Protein AF-A0A0F9DGN4-F1 (afdb_monomer_lite)

Organism: NCBI:txid412755

Radius of gyration: 22.31 Å; chains: 1; bounding box: 55×52×68 Å

Foldseek 3Di:
DDPDPPPDPPPPFDWDFDDKDKQKDKAFPVCCVPDPDHPPVVSVVVRVVVVVLVLVLVQLVCLCPFPNNDAFDDAQDADDPVRLVVQLVLLVVVVHDLPQKAKEFAVQNVVRVCPPCVQPDCVVPPDDDDPDPDRPDADRSYYYHYDPSHDADPVNFWGKIKTFHPLQKDKDW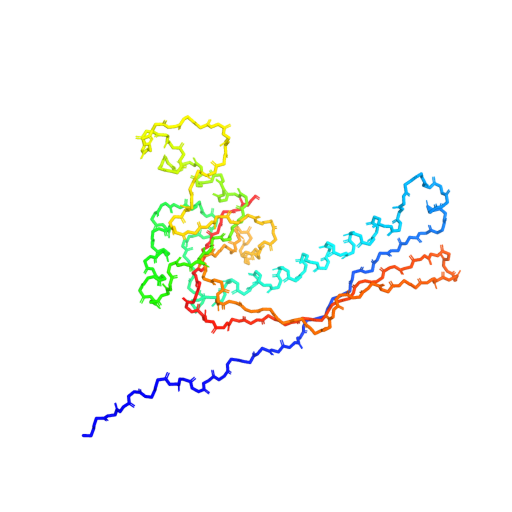DDDWDWDWDDDVVRNMIMIMTMTTMTMDGPHRSRMHIYTHGND

pLDDT: mean 77.05, std 10.93, range [37.5, 89.0]

Structure (mmCIF, N/CA/C/O backbone):
data_AF-A0A0F9DGN4-F1
#
_entry.id   AF-A0A0F9DGN4-F1
#
loop_
_atom_site.group_PDB
_atom_site.id
_atom_site.type_symbol
_atom_site.label_atom_id
_atom_site.label_alt_id
_atom_site.label_comp_id
_atom_site.label_asym_id
_atom_site.label_entity_id
_atom_site.label_seq_id
_atom_site.pdbx_PDB_ins_code
_atom_site.Cartn_x
_atom_site.Cartn_y
_atom_site.Cartn_z
_atom_site.occupancy
_atom_site.B_iso_or_equiv
_atom_site.auth_seq_id
_atom_site.auth_comp_id
_atom_site.auth_asym_id
_atom_site.auth_atom_id
_atom_site.pdbx_PDB_model_num
ATOM 1 N N . GLU A 1 1 ? 27.761 -31.569 -22.059 1.00 37.50 1 GLU A N 1
ATOM 2 C CA . GLU A 1 1 ? 27.020 -31.567 -20.782 1.00 37.50 1 GLU A CA 1
ATOM 3 C C . GLU A 1 1 ? 26.297 -30.233 -20.659 1.00 37.50 1 GLU A C 1
ATOM 5 O O . GLU A 1 1 ? 26.866 -29.251 -20.208 1.00 37.50 1 GLU A O 1
ATOM 10 N N . GLY A 1 2 ? 25.096 -30.152 -21.235 1.00 43.94 2 GLY A N 1
ATOM 11 C CA . GLY A 1 2 ? 24.298 -28.928 -21.223 1.00 43.94 2 GLY A CA 1
ATOM 12 C C . GLY A 1 2 ? 23.509 -28.872 -19.928 1.00 43.94 2 GLY A C 1
ATOM 13 O O . GLY A 1 2 ? 22.539 -29.610 -19.778 1.00 43.94 2 GLY A O 1
ATOM 14 N N . VAL A 1 3 ? 23.955 -28.046 -18.985 1.00 47.12 3 VAL A N 1
ATOM 15 C CA . VAL A 1 3 ? 23.232 -27.778 -17.741 1.00 47.12 3 VAL A CA 1
ATOM 16 C C . VAL A 1 3 ? 21.882 -27.168 -18.116 1.00 47.12 3 VAL A C 1
ATOM 18 O O . VAL A 1 3 ? 21.812 -26.031 -18.579 1.00 47.12 3 VAL A O 1
ATOM 21 N N . GLN A 1 4 ? 20.804 -27.938 -17.959 1.00 51.03 4 GLN A N 1
ATOM 22 C CA . GLN A 1 4 ? 19.458 -27.382 -17.989 1.00 51.03 4 GLN A CA 1
ATOM 23 C C . GLN A 1 4 ? 19.353 -26.391 -16.829 1.00 51.03 4 GLN A C 1
ATOM 25 O O . GLN A 1 4 ? 19.472 -26.771 -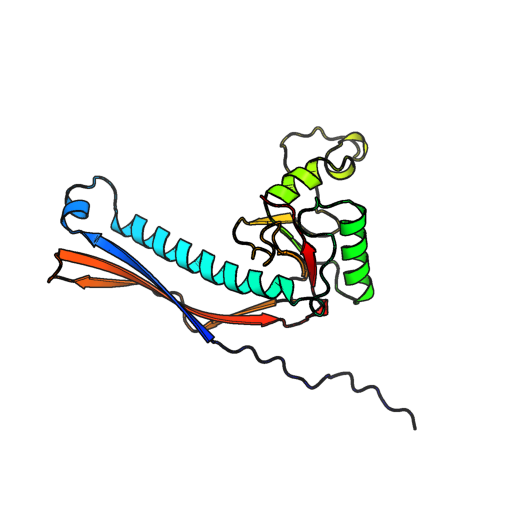15.665 1.00 51.03 4 GLN A O 1
ATOM 30 N N . LYS A 1 5 ? 19.168 -25.109 -17.155 1.00 52.28 5 LYS A N 1
ATOM 31 C CA . LYS A 1 5 ? 18.799 -24.071 -16.192 1.00 52.28 5 LYS A CA 1
ATOM 32 C C . LYS A 1 5 ? 17.465 -24.495 -15.579 1.00 52.28 5 LYS A C 1
ATOM 34 O O . LYS A 1 5 ? 16.433 -24.392 -16.233 1.00 52.28 5 LYS A O 1
ATOM 39 N N . ASN A 1 6 ? 17.508 -25.049 -14.371 1.00 51.06 6 ASN A N 1
ATOM 40 C CA . ASN A 1 6 ? 16.325 -25.438 -13.614 1.00 51.06 6 ASN A CA 1
ATOM 41 C C . ASN A 1 6 ? 15.435 -24.186 -13.436 1.00 51.06 6 ASN A C 1
ATOM 43 O O . ASN A 1 6 ? 15.902 -23.223 -12.827 1.00 51.06 6 ASN A O 1
ATOM 47 N N . PRO A 1 7 ? 14.214 -24.133 -14.003 1.00 55.69 7 PRO A N 1
ATOM 48 C CA . PRO A 1 7 ? 13.403 -22.912 -14.029 1.00 55.69 7 PRO A CA 1
ATOM 49 C C . PRO A 1 7 ? 12.683 -22.626 -12.705 1.00 55.69 7 PRO A C 1
ATOM 51 O O . PRO A 1 7 ? 12.062 -21.578 -12.562 1.00 55.69 7 PRO A O 1
ATOM 54 N N . PHE A 1 8 ? 12.769 -23.528 -11.726 1.00 47.34 8 PHE A N 1
ATOM 55 C CA . PHE A 1 8 ? 12.173 -23.339 -10.410 1.00 47.34 8 PHE A CA 1
ATOM 56 C C . PHE A 1 8 ? 13.261 -22.921 -9.426 1.00 47.34 8 PHE A C 1
ATOM 58 O O . PHE A 1 8 ? 14.016 -23.748 -8.917 1.00 47.34 8 PHE A O 1
ATOM 65 N N . ASN A 1 9 ? 13.363 -21.617 -9.180 1.00 48.78 9 ASN A N 1
ATOM 66 C CA . ASN A 1 9 ? 14.082 -21.114 -8.020 1.00 48.78 9 ASN A CA 1
ATOM 67 C C . ASN A 1 9 ? 13.342 -21.602 -6.758 1.00 48.78 9 ASN A C 1
ATOM 69 O O . ASN A 1 9 ? 12.251 -21.133 -6.455 1.00 48.78 9 ASN A O 1
ATOM 73 N N . THR A 1 10 ? 13.907 -22.582 -6.054 1.00 53.06 10 THR A N 1
ATOM 74 C CA . THR A 1 10 ? 13.318 -23.263 -4.881 1.00 53.06 10 THR A CA 1
ATOM 75 C C . THR A 1 10 ? 13.428 -22.444 -3.582 1.00 53.06 10 THR A C 1
ATOM 77 O O . THR A 1 10 ? 13.364 -22.997 -2.487 1.00 53.06 10 THR A O 1
ATOM 80 N N . ALA A 1 11 ? 13.615 -21.126 -3.652 1.00 58.31 11 ALA A N 1
ATOM 81 C CA . ALA A 1 11 ? 13.506 -20.265 -2.479 1.00 58.31 11 ALA A CA 1
ATOM 82 C C . ALA A 1 11 ? 12.033 -19.871 -2.307 1.00 58.31 11 ALA A C 1
ATOM 84 O O . ALA A 1 11 ? 11.564 -18.908 -2.906 1.00 58.31 11 ALA A O 1
ATOM 85 N N . ALA A 1 12 ? 11.281 -20.658 -1.535 1.00 62.97 12 ALA A N 1
ATOM 86 C CA . ALA A 1 12 ? 9.923 -20.283 -1.165 1.00 62.97 12 ALA A CA 1
ATOM 87 C C . ALA A 1 12 ? 9.971 -18.987 -0.342 1.00 62.97 12 ALA A C 1
ATOM 89 O O . ALA A 1 12 ? 10.579 -18.946 0.730 1.00 62.97 12 ALA A O 1
ATOM 90 N N . ILE A 1 13 ? 9.342 -17.929 -0.849 1.00 69.62 13 ILE A N 1
ATOM 91 C CA . ILE A 1 13 ? 9.170 -16.682 -0.105 1.00 69.62 13 ILE A CA 1
ATOM 92 C C . ILE A 1 13 ? 8.189 -16.971 1.027 1.00 69.62 13 ILE A C 1
ATOM 94 O O . ILE A 1 13 ? 7.080 -17.456 0.798 1.00 69.62 13 ILE A O 1
ATOM 98 N N . THR A 1 14 ? 8.633 -16.741 2.259 1.00 74.88 14 THR A N 1
ATOM 99 C CA . THR A 1 14 ? 7.825 -17.008 3.449 1.00 74.88 14 THR A CA 1
ATOM 100 C C . THR A 1 14 ? 7.080 -15.739 3.829 1.00 74.88 14 THR A C 1
ATOM 102 O O . THR A 1 14 ? 7.701 -14.728 4.131 1.00 74.88 14 THR A O 1
ATOM 105 N N . LEU A 1 15 ? 5.751 -15.809 3.840 1.00 79.81 15 LEU A N 1
ATOM 106 C CA . LEU A 1 15 ? 4.891 -14.770 4.393 1.00 79.81 15 LEU A CA 1
ATOM 107 C C . LEU A 1 15 ? 4.559 -15.149 5.837 1.00 79.81 15 LEU A C 1
ATOM 109 O O . LEU A 1 15 ? 3.806 -16.095 6.080 1.00 79.81 15 LEU A O 1
ATOM 113 N N . THR A 1 16 ? 5.164 -14.449 6.792 1.00 81.88 16 THR A N 1
ATOM 114 C CA . THR A 1 16 ? 4.875 -14.613 8.220 1.00 81.88 16 THR A CA 1
ATOM 115 C C . THR A 1 16 ? 3.843 -13.596 8.671 1.00 81.88 16 THR A C 1
ATOM 117 O O . THR A 1 16 ? 3.839 -12.465 8.201 1.00 81.88 16 THR A O 1
ATOM 120 N N . ILE A 1 17 ? 2.983 -13.998 9.601 1.00 83.94 17 ILE A N 1
ATOM 121 C CA . ILE A 1 17 ? 2.006 -13.114 10.235 1.00 83.94 17 ILE A CA 1
ATOM 122 C C . ILE A 1 17 ? 2.623 -12.657 11.554 1.00 83.94 17 ILE A C 1
ATOM 124 O O . ILE A 1 17 ? 2.794 -13.465 12.468 1.00 83.94 17 ILE A O 1
ATOM 128 N N . ASP A 1 18 ? 3.035 -11.395 11.614 1.00 82.06 18 ASP A N 1
ATOM 129 C CA . ASP A 1 18 ? 3.841 -10.835 12.702 1.00 82.06 18 ASP A CA 1
ATOM 130 C C . ASP A 1 18 ? 3.313 -9.495 13.240 1.00 82.06 18 ASP A C 1
ATOM 132 O O . ASP A 1 18 ? 3.748 -9.060 14.307 1.00 82.06 18 ASP A O 1
ATOM 136 N N . GLN A 1 19 ? 2.345 -8.865 12.564 1.00 81.62 19 GLN A N 1
ATOM 137 C CA . GLN A 1 19 ? 1.770 -7.586 12.973 1.00 81.62 19 GLN A CA 1
ATOM 138 C C . GLN A 1 19 ? 0.440 -7.776 13.702 1.00 81.62 19 GLN A C 1
ATOM 140 O O . GLN A 1 19 ? -0.487 -8.400 13.184 1.00 81.62 19 GLN A O 1
ATOM 145 N N . TYR A 1 20 ? 0.336 -7.178 14.890 1.00 80.62 20 TYR A N 1
ATOM 146 C CA . TYR A 1 20 ? -0.895 -7.049 15.670 1.00 80.62 20 TYR A CA 1
ATOM 147 C C . TYR A 1 20 ? -1.136 -5.576 15.991 1.00 80.62 20 TYR A C 1
ATOM 149 O O . TYR A 1 20 ? -0.241 -4.891 16.494 1.00 80.62 20 TYR A O 1
ATOM 157 N N . PHE A 1 21 ? -2.353 -5.093 15.754 1.00 80.44 21 PHE A N 1
ATOM 158 C CA . PHE A 1 21 ? -2.755 -3.755 16.175 1.00 80.44 21 PHE A CA 1
ATOM 159 C C . PHE A 1 21 ? -4.189 -3.747 16.681 1.00 80.44 21 PHE A C 1
ATOM 161 O O . PHE A 1 21 ? -5.075 -4.403 16.129 1.00 80.44 21 PHE A O 1
ATOM 168 N N . GLU A 1 22 ? -4.401 -2.941 17.715 1.00 76.19 22 GLU A N 1
ATOM 169 C CA . GLU A 1 22 ? -5.703 -2.670 18.298 1.00 76.19 22 GLU A CA 1
ATOM 170 C C . GLU A 1 22 ? -5.978 -1.165 18.274 1.00 76.19 22 GLU A C 1
ATOM 172 O O . GLU A 1 22 ? -5.121 -0.348 18.622 1.00 76.19 22 GLU A O 1
ATOM 177 N N . ALA A 1 23 ? -7.185 -0.795 17.846 1.00 79.44 23 ALA A N 1
ATOM 178 C CA . ALA A 1 23 ? -7.648 0.590 17.798 1.00 79.44 23 ALA A CA 1
ATOM 179 C C . ALA A 1 23 ? -8.842 0.795 18.751 1.00 79.44 23 ALA A C 1
ATOM 181 O O . ALA A 1 23 ? -9.989 0.887 18.292 1.00 79.44 23 ALA A O 1
ATOM 182 N N . PRO A 1 24 ? -8.610 0.851 20.077 1.00 78.19 24 PRO A N 1
ATOM 183 C CA . PRO A 1 24 ? -9.685 1.024 21.040 1.00 78.19 24 PRO A CA 1
ATOM 184 C C . PRO A 1 24 ? -10.222 2.458 21.009 1.00 78.19 24 PRO A C 1
ATOM 186 O O . PRO A 1 24 ? -9.471 3.422 21.159 1.00 78.19 24 PRO A O 1
ATOM 189 N N . VAL A 1 25 ? -11.541 2.603 20.887 1.00 80.81 25 VAL A N 1
ATOM 190 C CA . VAL A 1 25 ? -12.240 3.881 21.077 1.00 80.81 25 VAL A CA 1
ATOM 191 C C . VAL A 1 25 ? -13.213 3.745 22.240 1.00 80.81 25 VAL A C 1
ATOM 193 O O . VAL A 1 25 ? -14.027 2.822 22.306 1.00 80.81 25 VAL A O 1
ATOM 196 N N . THR A 1 26 ? -13.122 4.671 23.190 1.00 82.06 26 THR A N 1
ATOM 197 C CA . THR A 1 26 ? -13.964 4.695 24.387 1.00 82.06 26 THR A CA 1
ATOM 198 C C . THR A 1 26 ? -15.081 5.717 24.236 1.00 82.06 26 THR A C 1
ATOM 200 O O . THR A 1 26 ? -14.837 6.863 23.862 1.00 82.06 26 THR A O 1
ATOM 203 N N . VAL A 1 27 ? -16.306 5.321 24.571 1.00 79.44 27 VAL A N 1
ATOM 204 C CA . VAL A 1 27 ? -17.483 6.191 24.561 1.00 79.44 27 VAL A CA 1
ATOM 205 C C . VAL A 1 27 ? -18.110 6.213 25.950 1.00 79.44 27 VAL A C 1
ATOM 207 O O . VAL A 1 27 ? -18.613 5.198 26.437 1.00 79.44 27 VAL A O 1
ATOM 210 N N . ASP A 1 28 ? -18.145 7.391 26.567 1.00 82.88 28 ASP A N 1
ATOM 211 C CA . ASP A 1 28 ? -18.758 7.573 27.881 1.00 82.88 28 ASP A CA 1
ATOM 212 C C . ASP A 1 28 ? -20.289 7.530 27.816 1.00 82.88 28 ASP A C 1
ATOM 214 O O . ASP A 1 28 ? -20.929 8.036 26.882 1.00 82.88 28 ASP A O 1
ATOM 218 N N . TYR A 1 29 ? -20.919 7.005 28.869 1.00 76.56 29 TYR A N 1
ATOM 219 C CA . TYR A 1 29 ? -22.380 6.953 28.950 1.00 76.56 29 TYR A CA 1
ATOM 220 C C . TYR A 1 29 ? -23.041 8.335 29.005 1.00 76.56 29 TYR A C 1
ATOM 222 O O . TYR A 1 29 ? -24.165 8.479 28.518 1.00 76.56 29 TYR A O 1
ATOM 230 N N . MET A 1 30 ? -22.367 9.352 29.557 1.00 75.12 30 MET A N 1
ATOM 231 C CA . MET A 1 30 ? -22.886 10.727 29.582 1.00 75.12 30 MET A CA 1
ATOM 232 C C . MET A 1 30 ? -22.954 11.317 28.173 1.00 75.12 30 MET A C 1
ATOM 234 O O . MET A 1 30 ? -24.008 11.803 27.763 1.00 75.12 30 MET A O 1
ATOM 238 N N . THR A 1 31 ? -21.872 11.185 27.405 1.00 76.81 31 THR A N 1
ATOM 239 C CA . THR A 1 31 ? -21.782 11.652 26.015 1.00 76.81 31 THR A CA 1
ATOM 240 C C . THR A 1 31 ? -22.798 10.941 25.129 1.00 76.81 31 THR A C 1
ATOM 242 O O . THR A 1 31 ? -23.478 11.583 24.331 1.00 76.81 31 THR A O 1
ATOM 245 N N . ARG A 1 32 ? -23.011 9.634 25.336 1.00 73.88 32 ARG A N 1
ATOM 246 C CA . ARG A 1 32 ? -24.054 8.882 24.624 1.00 73.88 32 ARG A CA 1
ATOM 247 C C . ARG A 1 32 ? -25.470 9.380 24.930 1.00 73.88 32 ARG A C 1
ATOM 249 O O . ARG A 1 32 ? -26.304 9.377 24.035 1.00 73.88 32 ARG A O 1
ATOM 256 N N . ARG A 1 33 ? -25.760 9.798 26.169 1.00 73.75 33 ARG A N 1
ATOM 257 C CA . ARG A 1 33 ? -27.091 10.320 26.541 1.00 73.75 33 ARG A CA 1
ATOM 258 C C . ARG A 1 33 ? -27.330 11.768 26.121 1.00 73.75 33 ARG A C 1
ATOM 260 O O . ARG A 1 33 ? -28.482 12.143 25.938 1.00 73.75 33 ARG A O 1
ATOM 267 N N . GLN A 1 34 ? -26.278 12.574 26.018 1.00 76.94 34 GLN A N 1
ATOM 268 C CA . GLN A 1 34 ? -26.380 13.987 25.639 1.00 76.94 34 GLN A CA 1
ATOM 269 C C . GLN A 1 34 ? -26.292 14.208 24.124 1.00 76.94 34 GLN A C 1
ATOM 271 O O . GLN A 1 34 ? -26.710 15.253 23.632 1.00 76.94 34 GLN A O 1
ATOM 276 N N . SER A 1 35 ? -25.755 13.242 23.378 1.00 73.31 35 SER A N 1
ATOM 277 C CA . SER A 1 35 ? -25.587 13.358 21.935 1.00 73.31 35 SER A CA 1
ATOM 278 C C . SER A 1 35 ? -26.888 13.099 21.176 1.00 73.31 35 SER A C 1
ATOM 280 O O . SER A 1 35 ? -27.576 12.106 21.397 1.00 73.31 35 SER A O 1
ATOM 282 N N . GLN A 1 36 ? -27.183 13.968 20.210 1.00 76.12 36 GLN A N 1
ATOM 283 C CA . GLN A 1 36 ? -28.263 13.775 19.239 1.00 76.12 36 GLN A CA 1
ATOM 284 C C . GLN A 1 36 ? -27.863 12.820 18.096 1.00 76.12 36 GLN A C 1
ATOM 286 O O . GLN A 1 36 ? -28.721 12.315 17.376 1.00 76.12 36 GLN A O 1
ATOM 291 N N . VAL A 1 37 ? -26.560 12.575 17.920 1.00 81.00 37 VAL A N 1
ATOM 292 C CA . VAL A 1 37 ? -25.993 11.665 16.912 1.00 81.00 37 VAL A CA 1
ATOM 293 C C . VAL A 1 37 ? -25.487 10.377 17.556 1.00 81.00 37 VAL A C 1
ATOM 295 O O . VAL A 1 37 ? -25.021 10.392 18.697 1.00 81.00 37 VAL A O 1
ATOM 298 N N . ASP A 1 38 ? -25.519 9.276 16.806 1.00 81.44 38 ASP A N 1
ATOM 299 C CA . ASP A 1 38 ? -24.990 7.994 17.273 1.00 81.44 38 ASP A CA 1
ATOM 300 C C . ASP A 1 38 ? -23.454 8.025 17.353 1.00 81.44 38 ASP A C 1
ATOM 302 O O . ASP A 1 38 ? -22.738 7.903 16.356 1.00 81.44 38 ASP A O 1
ATOM 306 N N . VAL A 1 39 ? -22.948 8.226 18.569 1.00 81.31 39 VAL A N 1
ATOM 307 C CA . VAL A 1 39 ? -21.514 8.251 18.887 1.00 81.31 39 VAL A CA 1
ATOM 308 C C . VAL A 1 39 ? -20.871 6.865 18.833 1.00 81.31 39 VAL A C 1
ATOM 310 O O . VAL A 1 39 ? -19.666 6.771 18.635 1.00 81.31 39 VAL A O 1
ATOM 313 N N . VAL A 1 40 ? -21.656 5.790 18.959 1.00 78.50 40 VAL A N 1
ATOM 314 C CA . VAL A 1 40 ? -21.148 4.411 18.952 1.00 78.50 40 VAL A CA 1
ATOM 315 C C . VAL A 1 40 ? -20.815 3.984 17.524 1.00 78.50 40 VAL A C 1
ATOM 317 O O . VAL A 1 40 ? -19.737 3.449 17.279 1.00 78.50 40 VAL A O 1
ATOM 320 N N . SER A 1 41 ? -21.696 4.278 16.565 1.00 81.06 41 SER A N 1
ATOM 321 C CA . SER A 1 41 ? -21.430 4.008 15.145 1.00 81.06 41 SER A CA 1
ATOM 322 C C . SER A 1 41 ? -20.279 4.861 14.594 1.00 81.06 41 SER A C 1
ATOM 324 O O . SER A 1 41 ? -19.448 4.366 13.834 1.00 81.06 41 SER A O 1
ATOM 326 N N . LYS A 1 42 ? -20.167 6.129 15.014 1.00 81.75 42 LYS A N 1
ATOM 327 C CA . LYS A 1 42 ? -19.039 6.988 14.615 1.00 81.75 42 LYS A CA 1
ATOM 328 C C . LYS A 1 42 ? -17.703 6.488 15.163 1.00 81.75 42 LYS A C 1
ATOM 330 O O . LYS A 1 42 ? -16.745 6.420 14.402 1.00 81.75 42 LYS A O 1
ATOM 335 N N . ALA A 1 43 ? -17.672 6.080 16.431 1.00 79.62 43 ALA A N 1
ATOM 336 C CA . ALA A 1 43 ? -16.493 5.478 17.045 1.00 79.62 43 ALA A CA 1
ATOM 337 C C . ALA A 1 43 ? -16.052 4.193 16.320 1.00 79.62 43 ALA A C 1
ATOM 339 O O . ALA A 1 43 ? -14.865 4.000 16.097 1.00 79.62 43 ALA A O 1
ATOM 340 N N . GLN A 1 44 ? -16.994 3.354 15.870 1.00 81.12 44 GLN A N 1
ATOM 341 C CA . GLN A 1 44 ? -16.677 2.148 15.086 1.00 81.12 44 GLN A CA 1
ATOM 342 C C . GLN A 1 44 ? -16.013 2.465 13.751 1.00 81.12 44 GLN A C 1
ATOM 344 O O . GLN A 1 44 ? -15.018 1.840 13.392 1.00 81.12 44 GLN A O 1
ATOM 349 N N . ASN A 1 45 ? -16.545 3.447 13.023 1.00 84.38 45 ASN A N 1
ATOM 350 C CA . ASN A 1 45 ? -15.969 3.856 11.745 1.00 84.38 45 ASN A CA 1
ATOM 351 C C . ASN A 1 45 ? -14.566 4.453 11.924 1.00 84.38 45 ASN A C 1
ATOM 353 O O . ASN A 1 45 ? -13.694 4.232 11.087 1.00 84.38 45 ASN A O 1
ATOM 357 N N . GLU A 1 46 ? -14.336 5.183 13.016 1.00 83.56 46 GLU A N 1
ATOM 358 C CA . GLU A 1 46 ? -13.024 5.743 13.344 1.00 83.56 46 GLU A CA 1
ATOM 359 C C . GLU A 1 46 ? -12.007 4.652 13.711 1.00 83.56 46 GLU A C 1
ATOM 361 O O . GLU A 1 46 ? -10.906 4.648 13.158 1.00 83.56 46 GLU A O 1
ATOM 366 N N . SER A 1 47 ? -12.390 3.678 14.547 1.00 78.50 47 SER A N 1
ATOM 367 C CA . SER A 1 47 ? -11.558 2.506 14.857 1.00 78.50 47 SER A CA 1
ATOM 368 C C . SER A 1 47 ? -11.191 1.715 13.598 1.00 78.50 47 SER A C 1
ATOM 370 O O . SER A 1 47 ? -10.021 1.398 13.380 1.00 78.50 47 SER A O 1
ATOM 372 N N . ALA A 1 48 ? -12.167 1.448 12.725 1.00 80.56 48 ALA A N 1
ATOM 373 C CA . ALA A 1 48 ? -11.944 0.719 11.478 1.00 80.56 48 ALA A CA 1
ATOM 374 C C . ALA A 1 48 ? -11.030 1.486 10.504 1.00 80.56 48 ALA A C 1
ATOM 376 O O . ALA A 1 48 ? -10.166 0.888 9.854 1.00 80.56 48 ALA A O 1
ATOM 377 N N . TYR A 1 49 ? -11.179 2.812 10.421 1.00 85.62 49 TYR A N 1
ATOM 378 C CA . TYR A 1 49 ? -10.311 3.656 9.600 1.00 85.62 49 TYR A CA 1
ATOM 379 C C . TYR A 1 49 ? -8.873 3.681 10.130 1.00 85.62 49 TYR A C 1
ATOM 381 O O . TYR A 1 49 ? -7.928 3.538 9.352 1.00 85.62 49 TYR A O 1
ATOM 389 N N . ALA A 1 50 ? -8.694 3.816 11.447 1.00 83.31 50 ALA A N 1
ATOM 390 C CA . ALA A 1 50 ? -7.377 3.802 12.076 1.00 83.31 50 ALA A CA 1
ATOM 391 C C . ALA A 1 50 ? -6.637 2.481 11.820 1.00 83.31 50 ALA A C 1
ATOM 393 O O . ALA A 1 50 ? -5.453 2.498 11.481 1.00 83.31 50 ALA A O 1
ATOM 394 N N . LEU A 1 51 ? -7.343 1.352 11.912 1.00 84.50 51 LEU A N 1
ATOM 395 C CA . LEU A 1 51 ? -6.783 0.037 11.617 1.00 84.50 51 LEU A CA 1
ATOM 396 C C . LEU A 1 51 ? -6.419 -0.121 10.135 1.00 84.50 51 LEU A C 1
ATOM 398 O O . LEU A 1 51 ? -5.302 -0.521 9.818 1.00 84.50 51 LEU A O 1
ATOM 402 N N . SER A 1 52 ? -7.316 0.273 9.228 1.00 84.69 52 SER A N 1
ATOM 403 C CA . SER A 1 52 ? -7.059 0.217 7.780 1.00 84.69 52 SER A CA 1
ATOM 404 C C . SER A 1 52 ? -5.835 1.050 7.388 1.00 84.69 52 SER A C 1
ATOM 406 O O . SER A 1 52 ? -4.997 0.600 6.610 1.00 84.69 52 SER A O 1
ATOM 408 N N . LYS A 1 53 ? -5.680 2.238 7.988 1.00 88.12 53 LYS A N 1
ATOM 409 C CA . LYS A 1 53 ? -4.505 3.092 7.784 1.00 88.12 53 LYS A CA 1
ATOM 410 C C . LYS A 1 53 ? -3.213 2.425 8.266 1.00 88.12 53 LYS A C 1
ATOM 412 O O . LYS A 1 53 ? -2.163 2.608 7.656 1.00 88.12 53 LYS A O 1
ATOM 417 N N . LYS A 1 54 ? -3.256 1.666 9.362 1.00 85.94 54 LYS A N 1
ATOM 418 C CA . LYS A 1 54 ? -2.074 0.948 9.857 1.00 85.94 54 LYS A CA 1
ATOM 419 C C . LYS A 1 54 ? -1.670 -0.205 8.949 1.00 85.94 54 LYS A C 1
ATOM 421 O O . LYS A 1 54 ? -0.485 -0.315 8.656 1.00 85.94 54 LYS A O 1
ATOM 426 N N . ILE A 1 55 ? -2.629 -0.978 8.446 1.00 85.25 55 ILE A N 1
ATOM 427 C CA . ILE A 1 55 ? -2.363 -2.044 7.467 1.00 85.25 55 ILE A CA 1
ATOM 428 C C . ILE A 1 55 ? -1.719 -1.455 6.201 1.00 85.25 55 ILE A C 1
ATOM 430 O O . ILE A 1 55 ? -0.681 -1.933 5.752 1.00 85.25 55 ILE A O 1
ATOM 434 N N . ASP A 1 56 ? -2.278 -0.364 5.677 1.00 87.31 56 ASP A N 1
ATOM 435 C CA . ASP A 1 56 ? -1.728 0.338 4.512 1.00 87.31 56 ASP A CA 1
ATOM 436 C C . ASP A 1 56 ? -0.302 0.865 4.767 1.00 87.31 56 ASP A C 1
ATOM 438 O O . ASP A 1 56 ? 0.587 0.663 3.948 1.00 87.31 56 ASP A O 1
ATOM 442 N N . SER A 1 57 ? -0.040 1.438 5.949 1.00 87.56 57 SER A N 1
ATOM 443 C CA . SER A 1 57 ? 1.298 1.932 6.318 1.00 87.56 57 SER A CA 1
ATOM 444 C C . SER A 1 57 ? 2.340 0.815 6.330 1.00 87.56 57 SER A C 1
ATOM 446 O O . SER A 1 57 ? 3.439 1.019 5.830 1.00 87.56 57 SER A O 1
ATOM 448 N N . THR A 1 58 ? 2.000 -0.367 6.858 1.00 85.12 58 THR A N 1
ATOM 449 C CA . THR A 1 58 ? 2.940 -1.501 6.871 1.00 85.12 58 THR A CA 1
ATOM 450 C C . THR A 1 58 ? 3.260 -2.020 5.472 1.00 85.12 58 THR A C 1
ATOM 452 O O . THR A 1 58 ? 4.359 -2.511 5.244 1.00 85.12 58 THR A O 1
ATOM 455 N N . LEU A 1 59 ? 2.328 -1.894 4.519 1.00 85.06 59 LEU A N 1
ATOM 456 C CA . LEU A 1 59 ? 2.603 -2.215 3.120 1.00 85.06 59 LEU A CA 1
ATOM 457 C C . LEU A 1 59 ? 3.491 -1.145 2.472 1.00 85.06 59 LEU A C 1
ATOM 459 O O . LEU A 1 59 ? 4.425 -1.492 1.756 1.00 85.06 59 LEU A O 1
ATOM 463 N N . CYS A 1 60 ? 3.235 0.137 2.744 1.00 85.56 60 CYS A N 1
ATOM 464 C CA . CYS A 1 60 ? 4.052 1.243 2.237 1.00 85.56 60 CYS A CA 1
ATOM 465 C C . CYS A 1 60 ? 5.507 1.188 2.729 1.00 85.56 60 CYS A C 1
ATOM 467 O O . CYS A 1 60 ? 6.407 1.595 1.995 1.00 85.56 60 CYS A O 1
ATOM 469 N N . ASP A 1 61 ? 5.759 0.650 3.927 1.00 86.75 61 ASP A N 1
ATOM 470 C CA . ASP A 1 61 ? 7.119 0.491 4.462 1.00 86.75 61 ASP A CA 1
ATOM 471 C C . ASP A 1 61 ? 7.989 -0.417 3.571 1.00 86.75 61 ASP A C 1
ATOM 473 O O . ASP A 1 61 ? 9.187 -0.158 3.405 1.00 86.75 61 ASP A O 1
ATOM 477 N N . LEU A 1 62 ? 7.377 -1.415 2.917 1.00 83.75 62 LEU A N 1
ATOM 478 C CA . LEU A 1 62 ? 8.054 -2.312 1.972 1.00 83.75 62 LEU A CA 1
ATOM 479 C C . LEU A 1 62 ? 8.461 -1.615 0.668 1.00 83.75 62 LEU A C 1
ATOM 481 O O . LEU A 1 62 ? 9.315 -2.110 -0.055 1.00 83.75 62 LEU A O 1
ATOM 485 N N . PHE A 1 63 ? 7.902 -0.448 0.336 1.00 84.62 63 PHE A N 1
ATOM 486 C CA . PHE A 1 63 ? 8.257 0.213 -0.922 1.00 84.62 63 PHE A CA 1
ATOM 487 C C . PHE A 1 63 ? 9.747 0.536 -0.991 1.00 84.62 63 PHE A C 1
ATOM 489 O O . PHE A 1 63 ? 10.348 0.405 -2.048 1.00 84.62 63 PHE A O 1
ATOM 496 N N . SER A 1 64 ? 10.361 0.909 0.132 1.00 82.62 64 SER A N 1
ATOM 497 C CA . SER A 1 64 ? 11.782 1.266 0.177 1.00 82.62 64 SER A CA 1
ATOM 498 C C . SER A 1 64 ? 12.738 0.101 -0.105 1.00 82.62 64 SER A C 1
ATOM 500 O O . SER A 1 64 ? 13.871 0.350 -0.516 1.00 82.62 64 SER A O 1
ATOM 502 N N . SER A 1 65 ? 12.303 -1.143 0.115 1.00 84.38 65 SER A N 1
ATOM 503 C CA . SER A 1 65 ? 13.115 -2.348 -0.073 1.00 84.38 65 SER A CA 1
ATOM 504 C C . SER A 1 65 ? 12.989 -2.965 -1.461 1.00 84.38 65 SER A C 1
ATOM 506 O O . SER A 1 65 ? 13.917 -3.663 -1.870 1.00 84.38 65 SER A O 1
ATOM 508 N N . LEU A 1 66 ? 11.931 -2.634 -2.207 1.00 80.62 66 LEU A N 1
ATOM 509 C CA . LEU A 1 66 ? 11.734 -3.095 -3.580 1.00 80.62 66 LEU A CA 1
ATOM 510 C C . LEU A 1 66 ? 12.922 -2.757 -4.492 1.00 80.62 66 LEU A C 1
ATOM 512 O O . LEU A 1 66 ? 13.600 -1.735 -4.332 1.00 80.62 66 LEU A O 1
ATOM 516 N N . ASN A 1 67 ? 13.139 -3.618 -5.484 1.00 82.56 67 ASN A N 1
ATOM 517 C CA . ASN A 1 67 ? 14.244 -3.558 -6.433 1.00 82.56 67 ASN A CA 1
ATOM 518 C C . ASN A 1 67 ? 15.622 -3.491 -5.744 1.00 82.56 67 ASN A C 1
ATOM 520 O O . ASN A 1 67 ? 16.488 -2.672 -6.079 1.00 82.56 67 ASN A O 1
ATOM 524 N N . GLY A 1 68 ? 15.809 -4.313 -4.709 1.00 78.38 68 GLY A N 1
ATOM 525 C CA . GLY A 1 68 ? 17.043 -4.361 -3.927 1.00 78.38 68 GLY A CA 1
ATOM 526 C C . GLY A 1 68 ? 17.382 -3.033 -3.244 1.00 78.38 68 GLY A C 1
ATOM 527 O O . GLY A 1 68 ? 18.562 -2.693 -3.128 1.00 78.38 68 GLY A O 1
ATOM 528 N N . ALA A 1 69 ? 16.362 -2.272 -2.834 1.00 80.38 69 ALA A N 1
ATOM 529 C CA . ALA A 1 69 ? 16.458 -0.920 -2.280 1.00 80.38 69 ALA A CA 1
ATOM 530 C C . ALA A 1 69 ? 17.092 0.127 -3.220 1.00 80.38 69 ALA A C 1
ATOM 532 O O . ALA A 1 69 ? 17.623 1.151 -2.774 1.00 80.38 69 ALA A O 1
ATOM 533 N N . THR A 1 70 ? 17.038 -0.104 -4.536 1.00 83.12 70 THR A N 1
ATOM 534 C CA . THR A 1 70 ? 17.493 0.869 -5.535 1.00 83.12 70 THR A CA 1
ATOM 535 C C . THR A 1 70 ? 16.376 1.862 -5.831 1.00 83.12 70 THR A C 1
ATOM 537 O O . THR A 1 70 ? 15.495 1.619 -6.654 1.00 83.12 70 THR A O 1
ATOM 540 N N . ILE A 1 71 ? 16.417 3.007 -5.151 1.00 84.50 71 ILE A N 1
ATOM 541 C CA . ILE A 1 71 ? 15.390 4.045 -5.271 1.00 84.50 71 ILE A CA 1
ATOM 542 C C . ILE A 1 71 ? 15.774 5.056 -6.355 1.00 84.50 71 ILE A C 1
ATOM 544 O O . ILE A 1 71 ? 16.899 5.561 -6.400 1.00 84.50 71 ILE A O 1
ATOM 548 N N . ARG A 1 72 ? 14.825 5.375 -7.237 1.00 85.06 72 ARG A N 1
ATOM 549 C CA . ARG A 1 72 ? 15.008 6.340 -8.328 1.00 85.06 72 ARG A CA 1
ATOM 550 C C . ARG A 1 72 ? 14.691 7.765 -7.876 1.00 85.06 72 ARG A C 1
ATOM 552 O O . ARG A 1 72 ? 13.841 8.012 -7.023 1.00 85.06 72 ARG A O 1
ATOM 559 N N . GLY A 1 73 ? 15.342 8.724 -8.526 1.00 82.12 73 GLY A N 1
ATOM 560 C CA . GLY A 1 73 ? 15.195 10.144 -8.219 1.00 82.12 73 GLY A CA 1
ATOM 561 C C . GLY A 1 73 ? 16.114 10.607 -7.092 1.00 82.12 73 GLY A C 1
ATOM 562 O O . GLY A 1 73 ? 16.981 9.879 -6.620 1.00 82.12 73 GLY A O 1
ATOM 563 N N . VAL A 1 74 ? 15.944 11.864 -6.699 1.00 82.81 74 VAL A N 1
ATOM 564 C CA . VAL A 1 74 ? 16.669 12.475 -5.584 1.00 82.81 74 VAL A CA 1
ATOM 565 C C . VAL A 1 74 ? 15.642 12.827 -4.525 1.00 82.81 74 VAL A C 1
ATOM 567 O O . VAL A 1 74 ? 14.597 13.394 -4.848 1.00 82.81 74 VAL A O 1
ATOM 570 N N . ASP A 1 75 ? 15.941 12.499 -3.274 1.00 77.31 75 ASP A N 1
ATOM 571 C CA . ASP A 1 75 ? 15.080 12.831 -2.145 1.00 77.31 75 ASP A CA 1
ATOM 572 C C . ASP A 1 75 ? 14.733 14.331 -2.114 1.00 77.31 75 ASP A C 1
ATOM 574 O O . ASP A 1 75 ? 15.583 15.195 -2.351 1.00 77.31 75 ASP A O 1
ATOM 578 N N . GLY A 1 76 ? 13.454 14.642 -1.900 1.00 77.56 76 GLY A N 1
ATOM 579 C CA . GLY A 1 76 ? 12.939 16.010 -1.911 1.00 77.56 76 GLY A CA 1
ATOM 580 C C . GLY A 1 76 ? 12.730 16.637 -3.292 1.00 77.56 76 GLY A C 1
ATOM 581 O O . GLY A 1 76 ? 12.303 17.791 -3.371 1.00 77.56 76 GLY A O 1
ATOM 582 N N . SER A 1 77 ? 13.009 15.920 -4.384 1.00 83.12 77 SER A N 1
ATOM 583 C CA . SER A 1 77 ? 12.864 16.450 -5.744 1.00 83.12 77 SER A CA 1
ATOM 584 C C . SER A 1 77 ? 11.523 16.091 -6.384 1.00 83.12 77 SER A C 1
ATOM 586 O O . SER A 1 77 ? 10.925 15.054 -6.110 1.00 83.12 77 SER A O 1
ATOM 588 N N . ALA A 1 78 ? 11.052 16.967 -7.275 1.00 82.69 78 ALA A N 1
ATOM 589 C CA . ALA A 1 78 ? 9.845 16.732 -8.059 1.00 82.69 78 ALA A CA 1
ATOM 590 C C . ALA A 1 78 ? 10.025 15.556 -9.030 1.00 82.69 78 ALA A C 1
ATOM 592 O O . ALA A 1 78 ? 11.110 15.348 -9.584 1.00 82.69 78 ALA A O 1
ATOM 593 N N . TRP A 1 79 ? 8.937 14.837 -9.304 1.00 83.38 79 TRP A N 1
ATOM 594 C CA . TRP A 1 79 ? 8.926 13.821 -10.352 1.00 83.38 79 TRP A CA 1
ATOM 595 C C . TRP A 1 79 ? 9.084 14.484 -11.714 1.00 83.38 79 TRP A C 1
ATOM 597 O O . TRP A 1 79 ? 8.232 15.248 -12.167 1.00 83.38 79 TRP A O 1
ATOM 607 N N . THR A 1 80 ? 10.212 14.198 -12.354 1.00 83.75 80 THR A N 1
ATOM 608 C CA . THR A 1 80 ? 10.484 14.640 -13.717 1.00 83.75 80 THR A CA 1
ATOM 609 C C . THR A 1 80 ? 10.136 13.537 -14.695 1.00 83.75 80 THR A C 1
ATOM 611 O O . THR A 1 80 ? 10.092 12.355 -14.358 1.00 83.75 80 THR A O 1
ATOM 614 N N . ASP A 1 81 ? 9.930 13.935 -15.940 1.00 82.38 81 ASP A N 1
ATOM 615 C CA . ASP A 1 81 ? 9.594 13.004 -17.000 1.00 82.38 81 ASP A CA 1
ATOM 616 C C . ASP A 1 81 ? 10.639 11.896 -17.212 1.00 82.38 81 ASP A C 1
ATOM 618 O O . ASP A 1 81 ? 10.291 10.731 -17.378 1.00 82.38 81 ASP A O 1
ATOM 622 N N . ASN A 1 82 ? 11.923 12.246 -17.119 1.00 85.38 82 ASN A N 1
ATOM 623 C CA . ASN A 1 82 ? 13.015 11.283 -17.253 1.00 85.38 82 ASN A CA 1
ATOM 624 C C . ASN A 1 82 ? 12.967 10.201 -16.166 1.00 85.38 82 ASN A C 1
ATOM 626 O O . ASN A 1 82 ? 13.303 9.056 -16.438 1.00 85.38 82 ASN A O 1
ATOM 630 N N . ILE A 1 83 ? 12.546 10.551 -14.944 1.00 86.19 83 ILE A N 1
ATOM 631 C CA . ILE A 1 83 ? 12.428 9.583 -13.842 1.00 86.19 83 ILE A CA 1
ATOM 632 C C . ILE A 1 83 ? 11.288 8.602 -14.129 1.00 86.19 83 ILE A C 1
ATOM 634 O O . ILE A 1 83 ? 11.455 7.404 -13.926 1.00 86.19 83 ILE A O 1
ATOM 638 N N . LEU A 1 84 ? 10.156 9.099 -14.638 1.00 84.12 84 LEU A N 1
ATOM 639 C CA . LEU A 1 84 ? 9.003 8.265 -14.981 1.00 84.12 84 LEU A CA 1
ATOM 640 C C . LEU A 1 84 ? 9.317 7.278 -16.109 1.00 84.12 84 LEU A C 1
ATOM 642 O O . LEU A 1 84 ? 9.011 6.098 -15.983 1.00 84.12 84 LEU A O 1
ATOM 646 N N . ILE A 1 85 ? 9.949 7.751 -17.186 1.00 85.81 85 ILE A N 1
ATOM 647 C CA . ILE A 1 85 ? 10.342 6.900 -18.318 1.00 85.81 85 ILE A CA 1
ATOM 648 C C . ILE A 1 85 ? 11.324 5.833 -17.849 1.00 85.81 85 ILE A C 1
ATOM 650 O O . ILE A 1 85 ? 11.141 4.655 -18.129 1.00 85.81 85 ILE A O 1
ATOM 654 N N . ALA A 1 86 ? 12.324 6.231 -17.072 1.00 86.31 86 ALA A N 1
ATOM 655 C CA . ALA A 1 86 ? 13.364 5.306 -16.679 1.00 86.31 86 ALA A CA 1
ATOM 656 C C . ALA A 1 86 ? 12.889 4.271 -15.639 1.00 86.31 86 ALA A C 1
ATOM 658 O O . ALA A 1 86 ? 13.503 3.214 -15.524 1.00 86.31 86 ALA A O 1
ATOM 659 N N . ALA A 1 87 ? 11.810 4.545 -14.895 1.00 84.38 87 ALA A N 1
ATOM 660 C CA . ALA A 1 87 ? 11.137 3.542 -14.067 1.00 84.38 87 ALA A CA 1
ATOM 661 C C . ALA A 1 87 ? 10.357 2.523 -14.917 1.00 84.38 87 ALA A C 1
ATOM 663 O O . ALA A 1 87 ? 10.338 1.343 -14.587 1.00 84.38 87 ALA A O 1
ATOM 664 N N . VAL A 1 88 ? 9.741 2.956 -16.021 1.00 86.31 88 VAL A N 1
ATOM 665 C CA . VAL A 1 88 ? 9.062 2.054 -16.968 1.00 86.31 88 VAL A CA 1
ATOM 666 C C . VAL A 1 88 ? 10.074 1.147 -17.660 1.00 86.31 88 VAL A C 1
ATOM 668 O O . VAL A 1 88 ? 9.888 -0.064 -17.656 1.00 86.31 88 VAL A O 1
ATOM 671 N N . GLU A 1 89 ? 11.173 1.721 -18.157 1.00 86.94 89 GLU A N 1
ATOM 672 C CA . GLU A 1 89 ? 12.275 0.969 -18.771 1.00 86.94 89 GLU A CA 1
ATOM 673 C C . GLU A 1 89 ? 12.802 -0.124 -17.833 1.00 86.94 89 GLU A C 1
ATOM 675 O O . GLU A 1 89 ? 13.015 -1.249 -18.262 1.00 86.94 89 GLU A O 1
ATOM 680 N N . GLU A 1 90 ? 12.941 0.171 -16.541 1.00 87.25 90 GLU A N 1
ATOM 681 C CA . GLU A 1 90 ? 13.437 -0.785 -15.546 1.00 87.25 90 GLU A CA 1
ATOM 682 C C . GLU A 1 90 ? 12.475 -1.963 -15.302 1.00 87.25 90 GLU A C 1
ATOM 684 O O . GLU A 1 90 ? 12.910 -3.108 -15.186 1.00 87.25 90 GLU A O 1
ATOM 689 N N . LEU A 1 91 ? 11.160 -1.718 -15.282 1.00 84.00 91 LEU A N 1
ATOM 690 C CA . LEU A 1 91 ? 10.160 -2.791 -15.192 1.00 84.00 91 LEU A CA 1
ATOM 691 C C . LEU A 1 91 ? 10.056 -3.606 -16.489 1.00 84.00 91 LEU A C 1
ATOM 693 O O . LEU A 1 91 ? 9.798 -4.811 -16.435 1.00 84.00 91 LEU A O 1
ATOM 697 N N . ASP A 1 92 ? 10.265 -2.972 -17.640 1.00 85.69 92 ASP A N 1
ATOM 698 C CA . ASP A 1 92 ? 10.262 -3.648 -18.938 1.00 85.69 92 ASP A CA 1
ATOM 699 C C . ASP A 1 92 ? 11.525 -4.506 -19.124 1.00 85.69 92 ASP A C 1
ATOM 701 O O . ASP A 1 92 ? 11.423 -5.648 -19.567 1.00 85.69 92 ASP A O 1
ATOM 705 N N . GLU A 1 93 ? 12.700 -4.021 -18.703 1.00 87.31 93 GLU A N 1
ATOM 706 C CA . GLU A 1 93 ? 13.947 -4.803 -18.662 1.00 87.31 93 GLU A CA 1
ATOM 707 C C . GLU A 1 93 ? 13.851 -6.013 -17.717 1.00 87.31 93 GLU A C 1
ATOM 709 O O . GLU A 1 93 ? 14.522 -7.026 -17.927 1.00 87.31 93 GLU A O 1
ATOM 714 N N . ALA A 1 94 ? 12.992 -5.935 -16.698 1.00 83.69 94 ALA A N 1
ATOM 715 C CA . ALA A 1 94 ? 12.713 -7.018 -15.759 1.00 83.69 94 ALA A CA 1
ATOM 716 C C . ALA A 1 94 ? 11.646 -8.027 -16.242 1.00 83.69 94 ALA A C 1
ATOM 718 O O . ALA A 1 94 ? 11.224 -8.895 -15.460 1.00 83.69 94 ALA A O 1
ATOM 719 N N . ASP A 1 95 ? 11.198 -7.921 -17.500 1.00 84.25 95 ASP A N 1
ATOM 720 C CA . ASP A 1 95 ? 10.153 -8.750 -18.115 1.00 84.25 95 ASP A CA 1
ATOM 721 C C . ASP A 1 95 ? 8.851 -8.776 -17.278 1.00 84.25 95 ASP A C 1
ATOM 723 O O . ASP A 1 95 ? 8.243 -9.829 -17.033 1.00 84.25 95 ASP A O 1
ATOM 727 N N . ILE A 1 96 ? 8.435 -7.622 -16.750 1.00 84.31 96 ILE A N 1
ATOM 728 C CA . ILE A 1 96 ? 7.196 -7.487 -15.972 1.00 84.31 96 ILE A CA 1
ATOM 729 C C . ILE A 1 96 ? 6.039 -7.191 -16.933 1.00 84.31 96 ILE A C 1
ATOM 731 O O . ILE A 1 96 ? 6.190 -6.344 -17.805 1.00 84.31 96 ILE A O 1
ATOM 735 N N . PRO A 1 97 ? 4.858 -7.818 -16.805 1.00 85.38 97 PRO A N 1
ATOM 736 C CA . PRO A 1 97 ? 3.707 -7.454 -17.630 1.00 85.38 97 PRO A CA 1
ATOM 737 C C . PRO A 1 97 ? 3.307 -5.982 -17.453 1.00 85.38 97 PRO A C 1
ATOM 739 O O . PRO A 1 97 ? 3.345 -5.453 -16.342 1.00 85.38 97 PRO A O 1
ATOM 742 N N . GLU A 1 98 ? 2.917 -5.318 -18.543 1.00 80.00 98 GLU A N 1
ATOM 743 C CA . GLU A 1 98 ? 2.405 -3.936 -18.513 1.00 80.00 98 GLU A CA 1
ATOM 744 C C . GLU A 1 98 ? 0.999 -3.835 -17.906 1.00 80.00 98 GLU A C 1
ATOM 746 O O . GLU A 1 98 ? 0.632 -2.815 -17.325 1.00 80.00 98 GLU A O 1
ATOM 751 N N . GLU A 1 99 ? 0.201 -4.897 -18.026 1.00 83.44 99 GLU A N 1
ATOM 752 C CA . GLU A 1 99 ? -1.136 -4.954 -17.442 1.00 83.44 99 GLU A CA 1
ATOM 753 C C . GLU A 1 99 ? -1.056 -4.894 -15.909 1.00 83.44 99 GLU A C 1
ATOM 755 O O . GLU A 1 99 ? -0.142 -5.445 -15.312 1.00 83.44 99 GLU A O 1
ATOM 760 N N . ASN A 1 100 ? -2.026 -4.254 -15.250 1.00 84.62 100 ASN A N 1
ATOM 761 C CA . ASN A 1 100 ? -2.130 -4.209 -13.783 1.00 84.62 100 ASN A CA 1
ATOM 762 C C . ASN A 1 100 ? -0.938 -3.570 -13.047 1.00 84.62 100 ASN A C 1
ATOM 764 O O . ASN A 1 100 ? -0.774 -3.781 -11.839 1.00 84.62 100 ASN A O 1
ATOM 768 N N . ARG A 1 101 ? -0.146 -2.742 -13.735 1.00 86.69 101 ARG A N 1
ATOM 769 C CA . ARG A 1 101 ? 0.796 -1.828 -13.084 1.00 86.69 101 ARG A CA 1
ATOM 770 C C . ARG A 1 101 ? 0.055 -0.637 -12.486 1.00 86.69 101 ARG A C 1
ATOM 772 O O . ARG A 1 101 ? -0.905 -0.141 -13.068 1.00 86.69 101 ARG A O 1
ATOM 779 N N . CYS A 1 102 ? 0.503 -0.150 -11.337 1.00 87.19 102 CYS A N 1
ATOM 780 C CA . CYS A 1 102 ? -0.039 1.041 -10.696 1.00 87.19 102 CYS A CA 1
ATOM 781 C C . CYS A 1 102 ? 1.071 1.934 -10.151 1.00 87.19 102 CYS A C 1
ATOM 783 O O . CYS A 1 102 ? 2.098 1.456 -9.667 1.00 87.19 102 CYS A O 1
ATOM 785 N N . TRP A 1 103 ? 0.818 3.238 -10.188 1.00 86.50 103 TRP A N 1
ATOM 786 C CA . TRP A 1 103 ? 1.627 4.227 -9.489 1.00 86.50 103 TRP A CA 1
ATOM 787 C C . TRP A 1 103 ? 0.975 4.527 -8.147 1.00 86.50 103 TRP A C 1
ATOM 789 O O . TRP A 1 103 ? -0.223 4.804 -8.096 1.00 86.50 103 TRP A O 1
ATOM 799 N N . VAL A 1 104 ? 1.756 4.527 -7.073 1.00 88.25 104 VAL A N 1
ATOM 800 C CA . VAL A 1 104 ? 1.319 4.978 -5.750 1.00 88.25 104 VAL A CA 1
ATOM 801 C C . VAL A 1 104 ? 2.248 6.097 -5.311 1.00 88.25 104 VAL A C 1
ATOM 803 O O . VAL A 1 104 ? 3.468 5.935 -5.292 1.00 88.25 104 VAL A O 1
ATOM 806 N N . SER A 1 105 ? 1.682 7.264 -5.014 1.00 86.81 105 SER A N 1
ATOM 807 C CA . SER A 1 105 ? 2.465 8.445 -4.653 1.00 86.81 105 SER A CA 1
ATOM 808 C C . SER A 1 105 ? 1.693 9.400 -3.740 1.00 86.81 105 SER A C 1
ATOM 810 O O . SER A 1 105 ? 0.518 9.182 -3.437 1.00 86.81 105 SER A O 1
ATOM 812 N N . ASP A 1 106 ? 2.346 10.459 -3.276 1.00 85.56 106 ASP A N 1
ATOM 813 C CA . ASP A 1 106 ? 1.742 11.462 -2.407 1.00 85.56 106 ASP A CA 1
ATOM 814 C C . ASP A 1 106 ? 1.117 12.631 -3.206 1.00 85.56 106 ASP A C 1
ATOM 816 O O . ASP A 1 106 ? 1.329 12.787 -4.417 1.00 85.56 106 ASP A O 1
ATOM 820 N N . PRO A 1 107 ? 0.306 13.492 -2.560 1.00 82.69 107 PRO A N 1
ATOM 821 C CA . PRO A 1 107 ? -0.333 14.621 -3.233 1.00 82.69 107 PRO A CA 1
ATOM 822 C C . PRO A 1 107 ? 0.643 15.635 -3.850 1.00 82.69 107 PRO A C 1
ATOM 824 O O . PRO A 1 107 ? 0.256 16.349 -4.779 1.00 82.69 107 PRO A O 1
ATOM 827 N N . SER A 1 108 ? 1.889 15.723 -3.371 1.00 82.62 108 SER A N 1
ATOM 828 C CA . SER A 1 108 ? 2.890 16.653 -3.904 1.00 82.62 108 SER A CA 1
ATOM 829 C C . SER A 1 108 ? 3.290 16.277 -5.333 1.00 82.62 108 SER A C 1
ATOM 831 O O . SER A 1 108 ? 3.364 17.146 -6.209 1.00 82.62 108 SER A O 1
ATOM 833 N N . VAL A 1 109 ? 3.406 14.975 -5.594 1.00 82.38 109 VAL A N 1
ATOM 834 C CA . VAL A 1 109 ? 3.706 14.408 -6.908 1.00 82.38 109 VAL A CA 1
ATOM 835 C C . VAL A 1 109 ? 2.561 14.635 -7.882 1.00 82.38 109 VAL A C 1
ATOM 837 O O . VAL A 1 109 ? 2.803 14.953 -9.045 1.00 82.38 109 VAL A O 1
ATOM 840 N N . LYS A 1 110 ? 1.306 14.597 -7.415 1.00 79.94 110 LYS A N 1
ATOM 841 C CA . LYS A 1 110 ? 0.151 14.983 -8.244 1.00 79.94 110 LYS A CA 1
ATOM 842 C C . LYS A 1 110 ? 0.334 16.380 -8.839 1.00 79.94 110 LYS A C 1
ATOM 844 O O . LYS A 1 110 ? 0.089 16.585 -10.027 1.00 79.94 110 LYS A O 1
ATOM 849 N N . ALA A 1 111 ? 0.761 17.337 -8.016 1.00 79.94 111 ALA A N 1
ATOM 850 C CA . ALA A 1 111 ? 0.977 18.711 -8.453 1.00 79.94 111 ALA A CA 1
ATOM 851 C C . ALA A 1 111 ? 2.169 18.834 -9.413 1.00 79.94 111 ALA A C 1
ATOM 853 O O . ALA A 1 111 ? 2.145 19.680 -10.305 1.00 79.94 111 ALA A O 1
ATOM 854 N N . ASP A 1 112 ? 3.194 17.998 -9.259 1.00 82.81 112 ASP A N 1
ATOM 855 C CA . ASP A 1 112 ? 4.370 18.011 -10.128 1.00 82.81 112 ASP A CA 1
ATOM 856 C C . ASP A 1 112 ? 4.083 17.374 -11.493 1.00 82.81 112 ASP A C 1
ATOM 858 O O . ASP A 1 112 ? 4.424 17.958 -12.519 1.00 82.81 112 ASP A O 1
ATOM 862 N N . ILE A 1 113 ? 3.324 16.277 -11.536 1.00 79.06 113 ILE A N 1
ATOM 863 C CA . ILE A 1 113 ? 2.852 15.662 -12.786 1.00 79.06 113 ILE A CA 1
ATOM 864 C C . ILE A 1 113 ? 1.931 16.620 -13.555 1.00 79.06 113 ILE A C 1
ATOM 866 O O . ILE A 1 113 ? 2.018 16.705 -14.778 1.00 79.06 113 ILE A O 1
ATOM 870 N N . MET A 1 114 ? 1.093 17.403 -12.863 1.00 77.25 114 MET A N 1
ATOM 871 C CA . MET A 1 114 ? 0.263 18.428 -13.514 1.00 77.25 114 MET A CA 1
ATOM 872 C C . MET A 1 114 ? 1.080 19.529 -14.212 1.00 77.25 114 MET A C 1
ATOM 874 O O . MET A 1 114 ? 0.574 20.178 -15.128 1.00 77.25 114 MET A O 1
ATOM 878 N N . LYS A 1 115 ? 2.340 19.751 -13.821 1.00 76.69 115 LYS A N 1
ATOM 879 C CA . LYS A 1 115 ? 3.230 20.714 -14.493 1.00 76.69 115 LYS A CA 1
ATOM 880 C C . LYS A 1 115 ? 3.864 20.145 -15.761 1.00 76.69 115 LYS A C 1
ATOM 882 O O . LYS A 1 115 ? 4.420 20.906 -16.547 1.00 76.69 115 LYS A O 1
ATOM 887 N N . ILE A 1 116 ? 3.810 18.831 -15.967 1.00 75.25 116 ILE A N 1
ATOM 888 C CA . ILE A 1 116 ? 4.354 18.205 -17.167 1.00 75.25 116 ILE A CA 1
ATOM 889 C C . ILE A 1 116 ? 3.326 18.364 -18.294 1.00 75.25 116 ILE A C 1
ATOM 891 O O . ILE A 1 116 ? 2.273 17.725 -18.310 1.00 75.25 116 ILE A O 1
ATOM 895 N N . ASP A 1 117 ? 3.670 19.202 -19.270 1.00 65.19 117 ASP A N 1
ATOM 896 C CA . ASP A 1 117 ? 2.771 19.659 -20.338 1.00 65.19 117 ASP A CA 1
ATOM 897 C C . ASP A 1 117 ? 2.075 18.536 -21.128 1.00 65.19 117 ASP A C 1
ATOM 899 O O . ASP A 1 117 ? 0.958 18.720 -21.607 1.00 65.19 117 ASP A O 1
ATOM 903 N N . LYS A 1 118 ? 2.693 17.360 -21.267 1.00 70.62 118 LYS A N 1
ATOM 904 C CA . LYS A 1 118 ? 2.114 16.240 -22.028 1.00 70.62 118 LYS A CA 1
ATOM 905 C C . LYS A 1 118 ? 0.980 15.500 -21.321 1.00 70.62 118 LYS A C 1
ATOM 907 O O . LYS A 1 118 ? 0.209 14.817 -21.986 1.00 70.62 118 LYS A O 1
ATOM 912 N N . PHE A 1 119 ? 0.868 15.632 -20.000 1.00 64.94 119 PHE A N 1
ATOM 913 C CA . PHE A 1 119 ? -0.209 15.005 -19.228 1.00 64.94 119 PHE A CA 1
ATOM 914 C C . PHE A 1 119 ? -1.389 15.951 -18.986 1.00 64.94 119 PHE A C 1
ATOM 916 O O . PHE A 1 119 ? -2.439 15.507 -18.522 1.00 64.94 119 PHE A O 1
ATOM 923 N N . THR A 1 120 ? -1.242 17.240 -19.313 1.00 63.84 120 THR A N 1
ATOM 924 C CA . THR A 1 120 ? -2.252 18.272 -19.036 1.00 63.84 120 THR A CA 1
ATOM 925 C C . THR A 1 120 ? -2.720 19.058 -20.255 1.00 63.84 120 THR A C 1
ATOM 927 O O . THR A 1 120 ? -3.831 19.589 -20.229 1.00 63.84 120 THR A O 1
ATOM 930 N N . ARG A 1 121 ? -1.942 19.130 -21.345 1.00 59.06 121 ARG A N 1
ATOM 931 C CA . ARG A 1 121 ? -2.363 19.853 -22.554 1.00 59.06 121 ARG A CA 1
ATOM 932 C C . ARG A 1 121 ? -3.245 19.010 -23.465 1.00 59.06 121 ARG A C 1
ATOM 934 O O . ARG A 1 121 ? -2.920 17.879 -23.814 1.00 59.06 121 ARG A O 1
ATOM 941 N N . ASN A 1 122 ? -4.326 19.639 -23.920 1.00 54.19 122 ASN A N 1
ATOM 942 C CA . ASN A 1 122 ? -5.270 19.064 -24.872 1.00 54.19 122 ASN A CA 1
ATOM 943 C C . ASN A 1 122 ? -4.700 18.954 -26.298 1.00 54.19 122 ASN A C 1
ATOM 945 O O . ASN A 1 122 ? -5.060 18.034 -27.010 1.00 54.19 122 ASN A O 1
ATOM 949 N N . ASP A 1 123 ? -3.770 19.824 -26.713 1.00 58.88 123 ASP A N 1
ATOM 950 C CA . ASP A 1 123 ? -3.259 19.859 -28.102 1.00 58.88 123 ASP A CA 1
ATOM 951 C C . ASP A 1 123 ? -2.506 18.588 -28.542 1.00 58.88 123 ASP A C 1
ATOM 953 O O . ASP A 1 123 ? -2.317 18.359 -29.735 1.00 58.88 123 ASP A O 1
ATOM 957 N N . TYR A 1 124 ? -2.113 17.729 -27.596 1.00 54.66 124 TYR A N 1
ATOM 958 C CA . TYR A 1 124 ? -1.528 16.412 -27.874 1.00 54.66 124 TYR A CA 1
ATOM 959 C C . TYR A 1 124 ? -2.575 15.295 -28.034 1.00 54.66 124 TYR A C 1
ATOM 961 O O . TYR A 1 124 ? -2.226 14.164 -28.373 1.00 54.66 124 TYR A O 1
ATOM 969 N N . PHE A 1 125 ? -3.859 15.598 -27.828 1.00 56.06 125 PHE A N 1
ATOM 970 C CA . PHE A 1 125 ? -4.976 14.667 -27.932 1.00 56.06 125 PHE A CA 1
ATOM 971 C C . PHE A 1 125 ? -6.041 15.256 -28.855 1.00 56.06 125 PHE A C 1
ATOM 973 O O . PHE A 1 125 ? -6.648 16.281 -28.562 1.00 56.06 125 PHE A O 1
ATOM 980 N N . ALA A 1 126 ? -6.304 14.605 -29.984 1.00 60.34 126 ALA A N 1
ATOM 981 C CA . ALA A 1 126 ? -7.318 15.079 -30.916 1.00 60.34 126 ALA A CA 1
ATOM 982 C C . ALA A 1 126 ? -8.711 15.157 -30.245 1.00 60.34 126 ALA A C 1
ATOM 984 O O . ALA A 1 126 ? -9.385 14.144 -30.074 1.00 60.34 126 ALA A O 1
ATOM 985 N N . GLY A 1 127 ? -9.149 16.375 -29.906 1.00 59.12 127 GLY A N 1
ATOM 986 C CA . GLY A 1 127 ? -10.539 16.799 -30.083 1.00 59.12 127 GLY A CA 1
ATOM 987 C C . GLY A 1 127 ? -11.501 16.796 -28.894 1.00 59.12 127 GLY A C 1
ATOM 988 O O . GLY A 1 127 ? -12.695 16.855 -29.162 1.00 59.12 127 GLY A O 1
ATOM 989 N N . ASP A 1 128 ? -11.072 16.782 -27.626 1.00 53.88 128 ASP A N 1
ATOM 990 C CA . ASP A 1 128 ? -12.043 16.871 -26.514 1.00 53.88 128 ASP A CA 1
ATOM 991 C C . ASP A 1 128 ? -11.591 17.831 -25.411 1.00 53.88 128 ASP A C 1
ATOM 993 O O . ASP A 1 128 ? -10.487 17.709 -24.888 1.00 53.88 128 ASP A O 1
ATOM 997 N N . ALA A 1 129 ? -12.420 18.823 -25.084 1.00 49.53 129 ALA A N 1
ATOM 998 C CA . ALA A 1 129 ? -12.096 19.853 -24.099 1.00 49.53 129 ALA A CA 1
ATOM 999 C C . ALA A 1 129 ? -11.961 19.262 -22.682 1.00 49.53 129 ALA A C 1
ATOM 1001 O O . ALA A 1 129 ? -12.666 18.332 -22.304 1.00 49.53 129 ALA A O 1
ATOM 1002 N N . VAL A 1 130 ? -11.058 19.818 -21.871 1.00 52.19 130 VAL A N 1
ATOM 1003 C CA . VAL A 1 130 ? -10.817 19.390 -20.483 1.00 52.19 130 VAL A CA 1
ATOM 1004 C C . VAL A 1 130 ? -12.028 19.762 -19.611 1.00 52.19 130 VAL A C 1
ATOM 1006 O O . VAL A 1 130 ? -12.153 20.911 -19.196 1.00 52.19 130 VAL A O 1
ATOM 1009 N N . VAL A 1 131 ? -12.938 18.817 -19.338 1.00 55.88 131 VAL A N 1
ATOM 1010 C CA . VAL A 1 131 ? -14.170 19.088 -18.553 1.00 55.88 131 VAL A CA 1
ATOM 1011 C C . VAL A 1 131 ? -13.970 18.904 -17.041 1.00 55.88 131 VAL A C 1
ATOM 1013 O O . VAL A 1 131 ? -14.747 19.406 -16.232 1.00 55.88 131 VAL A O 1
ATOM 1016 N N . THR A 1 132 ? -12.924 18.212 -16.595 1.00 50.78 132 THR A N 1
ATOM 1017 C CA . THR A 1 132 ? -12.661 18.007 -15.162 1.00 50.78 132 THR A CA 1
ATOM 1018 C C . THR A 1 132 ? -11.157 17.883 -14.979 1.00 50.78 132 THR A C 1
ATOM 1020 O O . THR A 1 132 ? -10.527 17.164 -15.743 1.00 50.78 132 THR A O 1
ATOM 1023 N N . GLY A 1 133 ? -10.562 18.595 -14.016 1.00 50.28 133 GLY A N 1
ATOM 1024 C CA . GLY A 1 133 ? -9.108 18.648 -13.761 1.00 50.28 133 GLY A CA 1
ATOM 1025 C C . GLY A 1 133 ? -8.481 17.338 -13.252 1.00 50.28 133 GLY A C 1
ATOM 1026 O O . GLY A 1 133 ? -7.626 17.356 -12.368 1.00 50.28 133 GLY A O 1
ATOM 1027 N N . MET A 1 134 ? -8.953 16.201 -13.756 1.00 55.53 134 MET A N 1
ATOM 1028 C CA . MET A 1 134 ? -8.437 14.858 -13.536 1.00 55.53 134 MET A CA 1
ATOM 1029 C C . MET A 1 134 ? -7.455 14.501 -14.656 1.00 55.53 134 MET A C 1
ATOM 1031 O O . MET A 1 134 ? -7.583 14.986 -15.781 1.00 55.53 134 MET A O 1
ATOM 1035 N N . PHE A 1 135 ? -6.487 13.632 -14.361 1.00 57.38 135 PHE A N 1
ATOM 1036 C CA . PHE A 1 135 ? -5.651 13.042 -15.405 1.00 57.38 135 PHE A CA 1
ATOM 1037 C C . PHE A 1 135 ? -6.546 12.236 -16.353 1.00 57.38 135 PHE A C 1
ATOM 1039 O O . PHE A 1 135 ? -7.294 11.366 -15.913 1.00 57.38 135 PHE A O 1
ATOM 1046 N N . ARG A 1 136 ? -6.517 12.568 -17.649 1.00 53.47 136 ARG A N 1
ATOM 1047 C CA . ARG A 1 136 ? -7.428 11.993 -18.654 1.00 53.47 136 ARG A CA 1
ATOM 1048 C C . ARG A 1 136 ? -7.084 10.544 -19.021 1.00 53.47 136 ARG A C 1
ATOM 1050 O O . ARG A 1 136 ? -7.951 9.825 -19.507 1.00 53.47 136 ARG A O 1
ATOM 1057 N N . LYS A 1 137 ? -5.832 10.125 -18.825 1.00 61.81 137 LYS A N 1
ATOM 1058 C CA . LYS A 1 137 ? -5.334 8.789 -19.166 1.00 61.81 137 LYS A CA 1
ATOM 1059 C C . LYS A 1 137 ? -4.311 8.328 -18.132 1.00 61.81 137 LYS A C 1
ATOM 1061 O O . LYS A 1 137 ? -3.684 9.160 -17.474 1.00 61.81 137 LYS A O 1
ATOM 1066 N N . ASP A 1 138 ? -4.159 7.013 -18.039 1.00 73.06 138 ASP A N 1
ATOM 1067 C CA . ASP A 1 138 ? -3.098 6.352 -17.291 1.00 73.06 138 ASP A CA 1
ATOM 1068 C C . ASP A 1 138 ? -1.729 6.936 -17.642 1.00 73.06 138 ASP A C 1
ATOM 1070 O O . ASP A 1 138 ? -1.411 7.210 -18.807 1.00 73.06 138 ASP A O 1
ATOM 1074 N N . ILE A 1 139 ? -0.921 7.138 -16.609 1.00 74.81 139 ILE A N 1
ATOM 1075 C CA . ILE A 1 139 ? 0.437 7.645 -16.739 1.00 74.81 139 ILE A CA 1
ATOM 1076 C C . ILE A 1 139 ? 1.291 6.433 -17.077 1.00 74.81 139 ILE A C 1
ATOM 1078 O O . ILE A 1 139 ? 1.345 5.493 -16.294 1.00 74.81 139 ILE A O 1
ATOM 1082 N N . TYR A 1 140 ? 1.896 6.423 -18.265 1.00 79.44 140 TYR A N 1
ATOM 1083 C CA . TYR A 1 140 ? 2.790 5.349 -18.710 1.00 79.44 140 TYR A CA 1
ATOM 1084 C C . TYR A 1 140 ? 2.307 3.926 -18.353 1.00 79.44 140 TYR A C 1
ATOM 1086 O O . TYR A 1 140 ? 2.998 3.166 -17.685 1.00 79.44 140 TYR A O 1
ATOM 1094 N N . GLY A 1 141 ? 1.078 3.582 -18.748 1.00 72.50 141 GLY A N 1
ATOM 1095 C CA . GLY A 1 141 ? 0.557 2.215 -18.616 1.00 72.50 141 GLY A CA 1
ATOM 1096 C C . GLY A 1 141 ? -0.062 1.845 -17.262 1.00 72.50 141 GLY A C 1
ATOM 1097 O O . GLY A 1 141 ? -0.494 0.709 -17.119 1.00 72.50 141 GLY A O 1
ATOM 1098 N N . GLY A 1 142 ? -0.164 2.764 -16.290 1.00 81.19 142 GLY A N 1
ATOM 1099 C CA . GLY A 1 142 ? -0.856 2.490 -15.021 1.00 81.19 142 GLY A CA 1
ATOM 1100 C C . GLY A 1 142 ? -1.615 3.688 -14.426 1.00 81.19 142 GLY A C 1
ATOM 1101 O O . GLY A 1 142 ? -1.240 4.843 -14.663 1.00 81.19 142 GLY A O 1
ATOM 1102 N N . PRO A 1 143 ? -2.674 3.453 -13.626 1.00 84.69 143 PRO A N 1
ATOM 1103 C CA . PRO A 1 143 ? -3.365 4.512 -12.901 1.00 84.69 143 PRO A CA 1
ATOM 1104 C C . PRO A 1 143 ? -2.497 5.074 -11.766 1.00 84.69 143 PRO A C 1
ATOM 1106 O O . PRO A 1 143 ? -1.735 4.343 -11.130 1.00 84.69 143 PRO A O 1
ATOM 1109 N N . LEU A 1 144 ? -2.649 6.376 -11.487 1.00 83.38 144 LEU A N 1
ATOM 1110 C CA . LEU A 1 144 ? -2.007 7.060 -10.359 1.00 83.38 144 LEU A CA 1
ATOM 1111 C C . LEU A 1 144 ? -2.925 7.090 -9.136 1.00 83.38 144 LEU A C 1
ATOM 1113 O O . LEU A 1 144 ? -3.929 7.807 -9.110 1.00 83.38 144 LEU A O 1
ATOM 1117 N N . LEU A 1 145 ? -2.538 6.342 -8.109 1.00 85.81 145 LEU A N 1
ATOM 1118 C CA . LEU A 1 145 ? -3.156 6.312 -6.793 1.00 85.81 145 LEU A CA 1
ATOM 1119 C C . LEU A 1 145 ? -2.420 7.272 -5.863 1.00 85.81 145 LEU A C 1
ATOM 1121 O O . LEU A 1 145 ? -1.191 7.343 -5.856 1.00 85.81 145 LEU A O 1
ATOM 1125 N N . ILE A 1 146 ? -3.188 8.029 -5.083 1.00 84.56 146 ILE A N 1
ATOM 1126 C CA . ILE A 1 146 ? -2.648 9.065 -4.206 1.00 84.56 146 ILE A CA 1
ATOM 1127 C C . ILE A 1 146 ? -3.002 8.730 -2.769 1.00 84.56 146 ILE A C 1
ATOM 1129 O O . ILE A 1 146 ? -4.178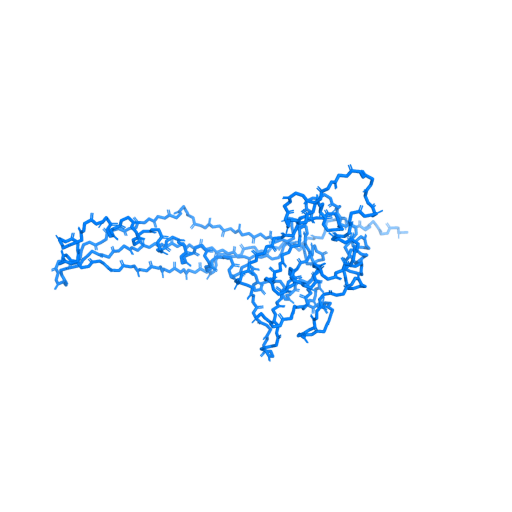 8.559 -2.450 1.00 84.56 146 ILE A O 1
ATOM 1133 N N . THR A 1 147 ? -1.996 8.696 -1.903 1.00 83.62 147 THR A N 1
ATOM 1134 C CA . THR A 1 147 ? -2.161 8.475 -0.466 1.00 83.62 147 THR A CA 1
ATOM 1135 C C . THR A 1 147 ? -1.274 9.430 0.327 1.00 83.62 147 THR A C 1
ATOM 1137 O O . THR A 1 147 ? -0.218 9.850 -0.132 1.00 83.62 147 THR A O 1
ATOM 1140 N N . ASN A 1 148 ? -1.719 9.822 1.519 1.00 84.94 148 ASN A N 1
ATOM 1141 C CA . ASN A 1 148 ? -0.928 10.622 2.464 1.00 84.94 148 ASN A CA 1
ATOM 1142 C C . ASN A 1 148 ? -0.254 9.756 3.541 1.00 84.94 148 ASN A C 1
ATOM 1144 O O . ASN A 1 148 ? 0.236 10.280 4.537 1.00 84.94 148 ASN A O 1
ATOM 1148 N N . ASN A 1 149 ? -0.307 8.438 3.371 1.00 81.88 149 ASN A N 1
ATOM 1149 C CA . ASN A 1 149 ? 0.147 7.446 4.333 1.00 81.88 149 ASN A CA 1
ATOM 1150 C C . ASN A 1 149 ? 1.429 6.735 3.874 1.00 81.88 149 ASN A C 1
ATOM 1152 O O . ASN A 1 149 ? 1.724 5.638 4.334 1.00 81.88 149 ASN A O 1
ATOM 1156 N N . LEU A 1 150 ? 2.159 7.341 2.934 1.00 81.44 150 LEU A N 1
ATOM 1157 C CA . LEU A 1 150 ? 3.445 6.818 2.492 1.00 81.44 150 LEU A CA 1
ATOM 1158 C C . LEU A 1 150 ? 4.491 6.954 3.593 1.00 81.44 150 LEU A C 1
ATOM 1160 O O . LEU A 1 150 ? 4.480 7.900 4.385 1.00 81.44 150 LEU A O 1
ATOM 1164 N N . THR A 1 151 ? 5.426 6.015 3.593 1.00 81.38 151 THR A N 1
ATOM 1165 C CA . THR A 1 151 ? 6.559 6.006 4.507 1.00 81.38 151 THR A CA 1
ATOM 1166 C C . THR A 1 151 ? 7.492 7.161 4.170 1.00 81.38 151 THR A C 1
ATOM 1168 O O . THR A 1 151 ? 7.978 7.286 3.042 1.00 81.38 151 THR A O 1
ATOM 1171 N N . ALA A 1 152 ? 7.727 8.026 5.154 1.00 80.38 152 ALA A N 1
ATOM 1172 C CA . ALA A 1 152 ? 8.671 9.124 5.022 1.00 80.38 152 ALA A CA 1
ATOM 1173 C C . ALA A 1 152 ? 10.104 8.581 4.954 1.00 80.38 152 ALA A C 1
ATOM 1175 O O . ALA A 1 152 ? 10.475 7.659 5.683 1.00 80.38 152 ALA A O 1
ATOM 1176 N N . VAL A 1 153 ? 10.929 9.186 4.106 1.00 78.50 153 VAL A N 1
ATOM 1177 C CA . VAL A 1 153 ? 12.364 8.894 4.059 1.00 78.50 153 VAL A CA 1
ATOM 1178 C C . VAL A 1 153 ? 12.995 9.363 5.374 1.00 78.50 153 VAL A C 1
ATOM 1180 O O . VAL A 1 153 ? 12.629 10.412 5.903 1.00 78.50 153 VAL A O 1
ATOM 1183 N N . SER A 1 154 ? 13.973 8.625 5.904 1.00 72.75 154 SER A N 1
ATOM 1184 C CA . SER A 1 154 ? 14.625 8.925 7.193 1.00 72.75 154 SER A CA 1
ATOM 1185 C C . SER A 1 154 ? 15.276 10.317 7.272 1.00 72.75 154 SER A C 1
ATOM 1187 O O . SER A 1 154 ? 15.493 10.843 8.360 1.00 72.75 154 SER A O 1
ATOM 1189 N N . SER A 1 155 ? 15.591 10.918 6.125 1.00 69.12 155 SER A N 1
ATOM 1190 C CA . SER A 1 155 ? 16.084 12.293 5.955 1.00 69.12 155 SER A CA 1
ATOM 1191 C C . SER A 1 155 ? 15.010 13.370 6.169 1.00 69.12 155 SER A C 1
ATOM 1193 O O . SER A 1 155 ? 15.348 14.546 6.290 1.00 69.12 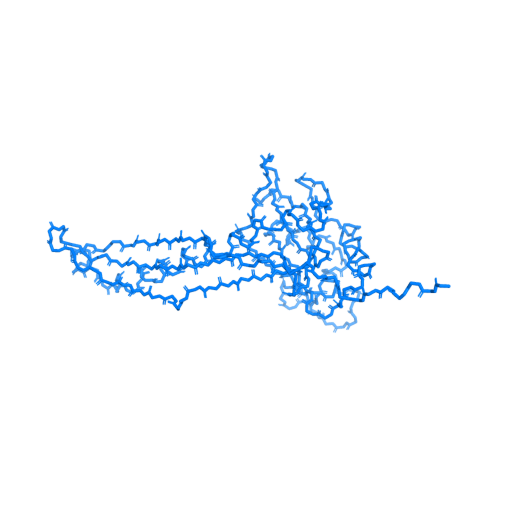155 SER A O 1
ATOM 1195 N N . GLY A 1 156 ? 13.726 12.998 6.189 1.00 68.31 156 GLY A N 1
ATOM 1196 C CA . GLY A 1 156 ? 12.592 13.892 6.429 1.00 68.31 156 GLY A CA 1
ATOM 1197 C C . GLY A 1 156 ? 12.266 14.857 5.286 1.00 68.31 156 GLY A C 1
ATOM 1198 O O . GLY A 1 156 ? 11.534 15.816 5.513 1.00 68.31 156 GLY A O 1
ATOM 1199 N N . THR A 1 157 ? 12.808 14.642 4.082 1.00 74.44 157 THR A N 1
ATOM 1200 C CA . THR A 1 157 ? 12.645 15.569 2.940 1.00 74.44 157 THR A CA 1
ATOM 1201 C C . THR A 1 157 ? 11.662 15.051 1.878 1.00 74.44 157 THR A C 1
ATOM 1203 O O . THR A 1 157 ? 11.233 15.814 1.017 1.00 74.44 157 THR A O 1
ATOM 1206 N N . GLY A 1 158 ? 11.232 13.792 1.962 1.00 75.62 158 GLY A N 1
ATOM 1207 C CA . GLY A 1 158 ? 10.344 13.157 0.989 1.00 75.62 158 GLY A CA 1
ATOM 1208 C C . GLY A 1 158 ? 9.683 11.893 1.532 1.00 75.62 158 GLY A C 1
ATOM 1209 O O . GLY A 1 158 ? 9.864 11.534 2.699 1.00 75.62 158 GLY A O 1
ATOM 1210 N N . SER A 1 159 ? 8.907 11.214 0.689 1.00 82.88 159 SER A N 1
ATOM 1211 C CA . SER A 1 159 ? 8.342 9.884 0.963 1.00 82.88 159 SER A CA 1
ATOM 1212 C C . SER A 1 159 ? 8.736 8.885 -0.128 1.00 82.88 159 SER A C 1
ATOM 1214 O O . SER A 1 159 ? 9.232 9.273 -1.189 1.00 82.88 159 SER A O 1
ATOM 1216 N N . TYR A 1 160 ? 8.526 7.594 0.129 1.00 82.56 160 TYR A N 1
ATOM 1217 C CA . TYR A 1 160 ? 8.695 6.546 -0.879 1.00 82.56 160 TYR A CA 1
ATOM 1218 C C . TYR A 1 160 ? 7.404 6.370 -1.679 1.00 82.56 160 TYR A C 1
ATOM 1220 O O . TYR A 1 160 ? 6.414 5.857 -1.163 1.00 82.56 160 TYR A O 1
ATOM 1228 N N . GLY A 1 161 ? 7.410 6.803 -2.938 1.00 84.62 161 GL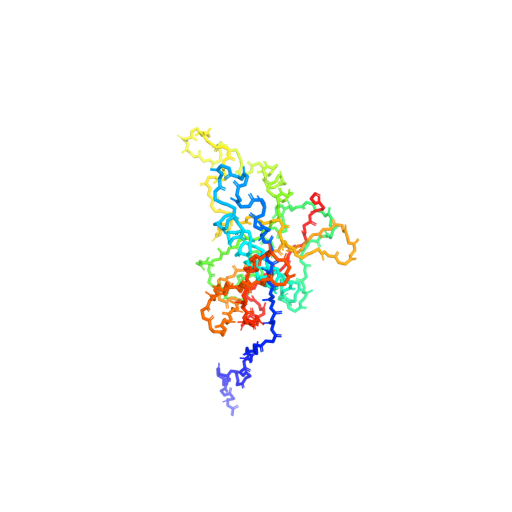Y A N 1
ATOM 1229 C CA . GLY A 1 161 ? 6.421 6.384 -3.928 1.00 84.62 161 GLY A CA 1
ATOM 1230 C C . GLY A 1 161 ? 6.888 5.119 -4.643 1.00 84.62 161 GLY A C 1
ATOM 1231 O O . GLY A 1 161 ? 8.061 4.753 -4.570 1.00 84.62 161 GLY A O 1
ATOM 1232 N N . VAL A 1 162 ? 5.989 4.456 -5.362 1.00 87.31 162 VAL A N 1
ATOM 1233 C CA . VAL A 1 162 ? 6.324 3.232 -6.098 1.00 87.31 162 VAL A CA 1
ATOM 1234 C C . VAL A 1 162 ? 5.574 3.153 -7.422 1.00 87.31 162 VAL A C 1
ATOM 1236 O O . VAL A 1 162 ? 4.422 3.581 -7.536 1.00 87.31 162 VAL A O 1
ATOM 1239 N N . TYR A 1 163 ? 6.232 2.575 -8.421 1.00 88.56 163 TYR A N 1
ATOM 1240 C CA . TYR A 1 163 ? 5.588 2.019 -9.603 1.00 88.56 163 TYR A CA 1
ATOM 1241 C C . TYR A 1 163 ? 5.701 0.504 -9.543 1.00 88.56 163 TYR A C 1
ATOM 1243 O O . TYR A 1 163 ? 6.809 -0.018 -9.542 1.00 88.56 163 TYR A O 1
ATOM 1251 N N . MET A 1 164 ? 4.584 -0.210 -9.433 1.00 88.56 164 MET A N 1
ATOM 1252 C CA . MET A 1 164 ? 4.612 -1.655 -9.195 1.00 88.56 164 MET A CA 1
ATOM 1253 C C . MET A 1 164 ? 3.528 -2.396 -9.957 1.00 88.56 164 MET A C 1
ATOM 1255 O O . MET A 1 164 ? 2.455 -1.857 -10.227 1.00 88.56 164 MET A O 1
ATOM 1259 N N . HIS A 1 165 ? 3.793 -3.665 -10.250 1.00 89.00 165 HIS A N 1
ATOM 1260 C CA . HIS A 1 165 ? 2.761 -4.616 -10.636 1.00 89.00 165 HIS A CA 1
ATOM 1261 C C . HIS A 1 165 ? 2.001 -5.101 -9.392 1.00 89.00 165 HIS A C 1
ATOM 1263 O O . HIS A 1 165 ? 2.590 -5.262 -8.321 1.00 89.00 165 HIS A O 1
ATOM 1269 N N . ARG A 1 166 ? 0.700 -5.389 -9.530 1.00 84.38 166 ARG A N 1
ATOM 1270 C CA . ARG A 1 166 ? -0.151 -5.892 -8.430 1.00 84.38 166 ARG A CA 1
ATOM 1271 C C . ARG A 1 166 ? 0.428 -7.118 -7.710 1.00 84.38 166 ARG A C 1
ATOM 1273 O O . ARG A 1 166 ? 0.206 -7.275 -6.518 1.00 84.38 166 ARG A O 1
ATOM 1280 N N . ASP A 1 167 ? 1.183 -7.945 -8.424 1.00 85.06 167 ASP A N 1
ATOM 1281 C CA . ASP A 1 167 ? 1.763 -9.184 -7.887 1.00 85.06 167 ASP A CA 1
ATOM 1282 C C . ASP A 1 167 ? 3.085 -8.982 -7.120 1.00 85.06 167 ASP A C 1
ATOM 1284 O O . ASP A 1 167 ? 3.666 -9.956 -6.646 1.00 85.06 167 ASP A O 1
ATOM 1288 N N . ALA A 1 168 ? 3.608 -7.753 -7.013 1.00 83.00 168 ALA A N 1
ATOM 1289 C CA . ALA A 1 168 ? 4.899 -7.517 -6.360 1.00 83.00 168 ALA A CA 1
ATOM 1290 C C . ALA A 1 168 ? 4.837 -7.685 -4.833 1.00 83.00 168 ALA A C 1
ATOM 1292 O O . ALA A 1 168 ? 5.789 -8.175 -4.224 1.00 83.00 168 ALA A O 1
ATOM 1293 N N . LEU A 1 169 ? 3.705 -7.324 -4.221 1.00 83.81 169 LEU A N 1
ATOM 1294 C CA . LEU A 1 169 ? 3.499 -7.338 -2.773 1.00 83.81 169 LEU A CA 1
ATOM 1295 C C . LEU A 1 169 ? 2.291 -8.196 -2.406 1.00 83.81 169 LEU A C 1
ATOM 1297 O O . LEU A 1 169 ? 1.300 -8.240 -3.135 1.00 83.81 169 LEU A O 1
ATOM 1301 N N . ALA A 1 170 ? 2.349 -8.827 -1.237 1.00 84.38 170 ALA A N 1
ATOM 1302 C CA . ALA A 1 170 ? 1.225 -9.550 -0.665 1.00 84.38 170 ALA A CA 1
ATOM 1303 C C . ALA A 1 170 ? 0.954 -9.140 0.778 1.00 84.38 170 ALA A C 1
ATOM 1305 O O . ALA A 1 170 ? 1.867 -8.881 1.562 1.00 84.38 170 ALA A O 1
ATOM 1306 N N . ILE A 1 171 ? -0.332 -9.156 1.121 1.00 85.62 171 ILE A N 1
ATOM 1307 C CA . ILE A 1 171 ? -0.828 -9.055 2.490 1.00 85.62 171 ILE A CA 1
ATOM 1308 C C . ILE A 1 171 ? -1.590 -10.345 2.792 1.00 85.62 171 ILE A C 1
ATOM 1310 O O . ILE A 1 171 ? -2.468 -10.739 2.021 1.00 85.62 171 ILE A O 1
ATOM 1314 N N . ALA A 1 172 ? -1.295 -10.972 3.928 1.00 84.69 172 ALA A N 1
ATOM 1315 C CA . ALA A 1 172 ? -2.151 -11.996 4.520 1.00 84.69 172 ALA A CA 1
ATOM 1316 C C . ALA A 1 172 ? -2.739 -11.480 5.830 1.00 84.69 172 ALA A C 1
ATOM 1318 O O . ALA A 1 172 ? -2.019 -10.947 6.669 1.00 84.69 172 ALA A O 1
ATOM 1319 N N . ILE A 1 173 ? -4.043 -11.675 6.014 1.00 83.88 173 ILE A N 1
ATOM 1320 C CA . ILE A 1 173 ? -4.755 -11.326 7.245 1.00 83.88 173 ILE A CA 1
ATOM 1321 C C . ILE A 1 173 ? -5.229 -12.631 7.882 1.00 83.88 173 ILE A C 1
ATOM 1323 O O . ILE A 1 173 ? -5.894 -13.443 7.232 1.00 83.88 173 ILE A O 1
ATOM 1327 N N . GLN A 1 174 ? -4.840 -12.853 9.136 1.00 62.84 174 GLN A N 1
ATOM 1328 C CA . GLN A 1 174 ? -5.281 -13.991 9.929 1.00 62.84 174 GLN A CA 1
ATOM 1329 C C . GLN A 1 174 ? -6.528 -13.545 10.692 1.00 62.84 174 GLN A C 1
ATOM 1331 O O . GLN A 1 174 ? -6.437 -12.716 11.587 1.00 62.84 174 GLN A O 1
ATOM 1336 N N . GLU A 1 175 ? -7.674 -14.108 10.312 1.00 66.38 175 GLU A N 1
ATOM 1337 C CA . GLU A 1 175 ? -9.015 -13.786 10.824 1.00 66.38 175 GLU A CA 1
ATOM 1338 C C . GLU A 1 175 ? -9.694 -12.540 10.215 1.00 66.38 175 GLU A C 1
ATOM 1340 O O . GLU A 1 175 ? -9.067 -11.573 9.786 1.00 66.38 175 GLU A O 1
ATOM 1345 N N . ASN A 1 176 ? -11.025 -12.617 10.104 1.00 60.03 176 ASN A N 1
ATOM 1346 C CA . ASN A 1 176 ? -11.843 -11.486 9.682 1.00 60.03 176 ASN A CA 1
ATOM 1347 C C . ASN A 1 176 ? -11.785 -10.400 10.757 1.00 60.03 176 ASN A C 1
ATOM 1349 O O . ASN A 1 176 ? -11.874 -10.710 11.935 1.00 60.03 176 ASN A O 1
ATOM 1353 N N . LEU A 1 177 ? -11.718 -9.138 10.338 1.00 64.25 177 LEU A N 1
ATOM 1354 C CA . LEU A 1 177 ? -11.812 -7.987 11.234 1.00 64.25 177 LEU A CA 1
ATOM 1355 C C . LEU A 1 177 ? -13.063 -8.100 12.118 1.00 64.25 177 LEU A C 1
ATOM 1357 O O . LEU A 1 177 ? -14.176 -7.921 11.616 1.00 64.25 177 LEU A O 1
ATOM 1361 N N . ASP A 1 178 ? -12.881 -8.388 13.406 1.00 66.00 178 ASP A N 1
ATOM 1362 C CA . ASP A 1 178 ? -13.969 -8.392 14.380 1.00 66.00 178 ASP A CA 1
ATOM 1363 C C . ASP A 1 178 ? -13.947 -7.104 15.214 1.00 66.00 178 ASP A C 1
ATOM 1365 O O . ASP A 1 178 ? -12.904 -6.487 15.465 1.00 66.00 178 ASP A O 1
ATOM 1369 N N . VAL A 1 179 ? -15.139 -6.658 15.598 1.00 70.62 179 VAL A N 1
ATOM 1370 C CA . VAL A 1 179 ? -15.347 -5.462 16.413 1.00 70.62 179 VAL A CA 1
ATOM 1371 C C . VAL A 1 179 ? -15.976 -5.907 17.720 1.00 70.62 179 VAL A C 1
ATOM 1373 O O . VAL A 1 179 ? -17.192 -6.102 17.801 1.00 70.62 179 VAL A O 1
ATOM 1376 N N . ASP A 1 180 ? -15.154 -6.011 18.759 1.00 76.25 180 ASP A N 1
ATOM 1377 C CA . ASP A 1 180 ? -15.636 -6.344 20.092 1.00 76.25 180 ASP A CA 1
ATOM 1378 C C . ASP A 1 180 ? -16.140 -5.090 20.820 1.00 76.25 180 ASP A C 1
ATOM 1380 O O . ASP A 1 180 ? -15.603 -3.981 20.701 1.00 76.25 180 ASP A O 1
ATOM 1384 N N . ARG A 1 181 ? -17.217 -5.264 21.582 1.00 79.62 181 ARG A N 1
ATOM 1385 C CA . ARG A 1 181 ? -17.874 -4.215 22.359 1.00 79.62 181 ARG A CA 1
ATOM 1386 C C . ARG A 1 181 ? -17.899 -4.645 23.813 1.00 79.62 181 ARG A C 1
ATOM 1388 O O . ARG A 1 181 ? -18.720 -5.467 24.213 1.00 79.62 181 ARG A O 1
ATOM 1395 N N . VAL A 1 182 ? -17.043 -4.025 24.614 1.00 80.31 182 VAL A N 1
ATOM 1396 C CA . VAL A 1 182 ? -16.897 -4.359 26.029 1.00 80.31 182 VAL A CA 1
ATOM 1397 C C . VAL A 1 182 ? -17.437 -3.221 26.885 1.00 80.31 182 VAL A C 1
ATOM 1399 O O . VAL A 1 182 ? -16.878 -2.121 26.933 1.00 80.31 182 VAL A O 1
ATOM 1402 N N . ASP A 1 183 ? -18.525 -3.495 27.600 1.00 78.06 183 ASP A N 1
ATOM 1403 C CA . ASP A 1 183 ? -19.046 -2.587 28.619 1.00 78.06 183 ASP A CA 1
ATOM 1404 C C . ASP A 1 183 ? -18.133 -2.611 29.853 1.00 78.06 183 ASP A C 1
ATOM 1406 O O . ASP A 1 183 ? -17.904 -3.655 30.466 1.00 78.06 183 ASP A O 1
ATOM 1410 N N . GLN A 1 184 ? -17.631 -1.442 30.263 1.00 76.31 184 GLN A N 1
ATOM 1411 C CA . GLN A 1 184 ? -16.849 -1.280 31.489 1.00 76.31 184 GLN A CA 1
ATOM 1412 C C . GLN A 1 184 ? -17.683 -0.536 32.541 1.00 76.31 184 GLN A C 1
ATOM 1414 O O . GLN A 1 184 ? -17.593 0.693 32.663 1.00 76.31 184 GLN A O 1
ATOM 1419 N N . PRO A 1 185 ? -18.491 -1.254 33.347 1.00 71.62 185 PRO A N 1
ATOM 1420 C CA . PRO A 1 185 ? -19.418 -0.625 34.286 1.00 71.62 185 PRO A CA 1
ATOM 1421 C C . PRO A 1 185 ? -18.703 0.184 35.373 1.00 71.62 185 PRO A C 1
ATOM 1423 O O . PRO A 1 185 ? -19.219 1.208 35.798 1.00 71.62 185 PRO A O 1
ATOM 1426 N N . LEU A 1 186 ? -17.486 -0.206 35.766 1.00 75.44 186 LEU A N 1
ATOM 1427 C CA . LEU A 1 186 ? -16.681 0.493 36.780 1.00 75.44 186 LEU A CA 1
ATOM 1428 C C . LEU A 1 186 ? -16.245 1.907 36.363 1.00 75.44 186 LEU A C 1
ATOM 1430 O O . LEU A 1 186 ? -15.946 2.731 37.221 1.00 75.44 186 LEU A O 1
ATOM 1434 N N . LYS A 1 187 ? -16.188 2.181 35.057 1.00 72.75 187 LYS A N 1
ATOM 1435 C CA . LYS A 1 187 ? -15.765 3.470 34.493 1.00 72.75 187 LYS A CA 1
ATOM 1436 C C . LYS A 1 187 ? -16.897 4.198 33.764 1.00 72.75 187 LYS A C 1
ATOM 1438 O O . LYS A 1 187 ? -16.668 5.257 33.201 1.00 72.75 187 LYS A O 1
ATOM 1443 N N . HIS A 1 188 ? -18.114 3.645 33.787 1.00 76.75 188 HIS A N 1
ATOM 1444 C CA . HIS A 1 188 ? -19.282 4.182 33.079 1.00 76.75 188 HIS A CA 1
ATOM 1445 C C . HIS A 1 188 ? -19.027 4.466 31.581 1.00 76.75 188 HIS A C 1
ATOM 1447 O O . HIS A 1 188 ? -19.485 5.482 31.047 1.00 76.75 188 HIS A O 1
ATOM 1453 N N . GLN A 1 189 ? -18.319 3.558 30.904 1.00 81.44 189 GLN A N 1
ATOM 1454 C CA . GLN A 1 189 ? -17.923 3.702 29.501 1.00 81.44 189 GLN A CA 1
ATOM 1455 C C . GLN A 1 189 ? -18.124 2.395 28.721 1.00 81.44 189 GLN A C 1
ATOM 1457 O O . GLN A 1 189 ? -18.015 1.302 29.282 1.00 81.44 189 GLN A O 1
ATOM 1462 N N . LEU A 1 190 ? -18.387 2.526 27.422 1.00 78.75 190 LEU A N 1
ATOM 1463 C CA . LEU A 1 190 ? -18.354 1.446 26.437 1.00 78.75 190 LEU A CA 1
ATOM 1464 C C . LEU A 1 190 ? -17.019 1.528 25.693 1.00 78.75 190 LEU A C 1
ATOM 1466 O O . LEU A 1 190 ? -16.693 2.580 25.143 1.00 78.75 190 LEU A O 1
ATOM 1470 N N . VAL A 1 191 ? -16.263 0.435 25.654 1.00 79.50 191 VAL A N 1
ATOM 1471 C CA . VAL A 1 191 ? -15.035 0.340 24.856 1.00 79.50 191 VAL A CA 1
ATOM 1472 C C . VAL A 1 191 ? -15.335 -0.469 23.604 1.00 79.50 191 VAL A C 1
ATOM 1474 O O . VAL A 1 191 ? -15.861 -1.576 23.684 1.00 79.50 191 VAL A O 1
ATOM 1477 N N . ILE A 1 192 ? -15.017 0.103 22.451 1.00 79.00 192 ILE A N 1
ATOM 1478 C CA . ILE A 1 192 ? -15.111 -0.557 21.154 1.00 79.00 192 ILE A CA 1
ATOM 1479 C 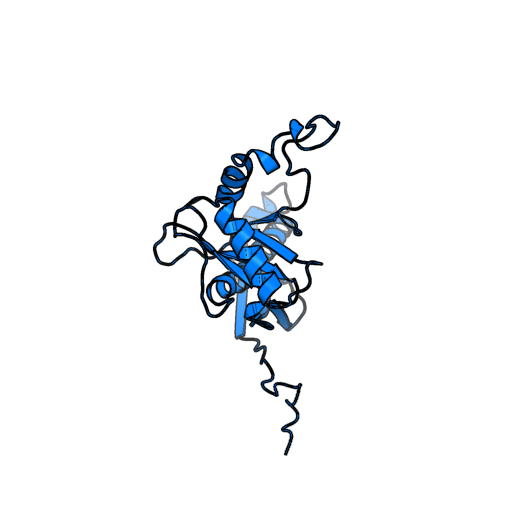C . ILE A 1 192 ? -13.682 -0.878 20.749 1.00 79.00 192 ILE A C 1
ATOM 1481 O O . ILE A 1 192 ? -12.883 0.043 20.581 1.00 79.00 192 ILE A O 1
ATOM 1485 N N . ASN A 1 193 ? -13.356 -2.162 20.644 1.00 74.94 193 ASN A N 1
ATOM 1486 C CA . ASN A 1 193 ? -12.043 -2.604 20.206 1.00 74.94 193 ASN A CA 1
ATOM 1487 C C . ASN A 1 193 ? -12.153 -3.186 18.800 1.00 74.94 193 ASN A C 1
ATOM 1489 O O . ASN A 1 193 ? -13.044 -3.983 18.518 1.00 74.94 193 ASN A O 1
ATOM 1493 N N . THR A 1 194 ? -11.256 -2.778 17.911 1.00 76.06 194 THR A N 1
ATOM 1494 C CA . THR A 1 194 ? -11.101 -3.405 16.598 1.00 76.06 194 THR A CA 1
ATOM 1495 C C . THR A 1 194 ? -9.685 -3.929 16.515 1.00 76.06 194 THR A C 1
ATOM 1497 O O . THR A 1 194 ? -8.736 -3.169 16.725 1.00 76.06 194 THR A O 1
ATOM 1500 N N . THR A 1 195 ? -9.562 -5.220 16.237 1.00 79.62 195 THR A N 1
ATOM 1501 C CA . THR A 1 195 ? -8.290 -5.937 16.198 1.00 79.62 195 THR A CA 1
ATOM 1502 C C . THR A 1 195 ? -8.099 -6.566 14.830 1.00 79.62 195 THR A C 1
ATOM 1504 O O . THR A 1 195 ? -9.048 -7.074 14.235 1.00 79.62 195 THR A O 1
ATOM 1507 N N . ALA A 1 196 ? -6.867 -6.551 14.330 1.00 80.31 196 ALA A N 1
ATOM 1508 C CA . ALA A 1 196 ? -6.478 -7.422 13.231 1.00 80.31 196 ALA A CA 1
ATOM 1509 C C . ALA A 1 196 ? -5.058 -7.933 13.432 1.00 80.31 196 ALA A C 1
ATOM 1511 O O . ALA A 1 196 ? -4.210 -7.259 14.026 1.00 80.31 196 ALA A O 1
ATOM 1512 N N . LEU A 1 197 ? -4.828 -9.125 12.889 1.00 83.88 197 LEU A N 1
ATOM 1513 C CA . LEU A 1 197 ? -3.522 -9.744 12.787 1.00 83.88 197 LEU A CA 1
ATOM 1514 C C . LEU A 1 197 ? -3.179 -9.903 11.305 1.00 83.88 197 LEU A C 1
ATOM 1516 O O . LEU A 1 197 ? -3.956 -10.482 10.542 1.00 83.88 197 LEU A O 1
ATOM 1520 N N . TRP A 1 198 ? -2.040 -9.370 10.877 1.00 85.25 198 TRP A N 1
ATOM 1521 C CA . TRP A 1 198 ? -1.637 -9.426 9.476 1.00 85.25 198 TRP A CA 1
ATOM 1522 C C . TRP A 1 198 ? -0.131 -9.602 9.304 1.00 85.25 198 TRP A C 1
ATOM 1524 O O . TRP A 1 198 ? 0.658 -9.437 10.231 1.00 85.25 198 TRP A O 1
ATOM 1534 N N . GLY A 1 199 ? 0.250 -9.991 8.095 1.00 84.38 199 GLY A N 1
ATOM 1535 C CA . GLY A 1 199 ? 1.626 -10.074 7.636 1.00 84.38 199 GLY A CA 1
ATOM 1536 C C . GLY A 1 199 ? 1.738 -9.467 6.247 1.00 84.38 199 GLY A C 1
ATOM 1537 O O . GLY A 1 199 ? 0.808 -9.575 5.440 1.00 84.38 199 GLY A O 1
ATOM 1538 N N . VAL A 1 200 ? 2.873 -8.835 5.973 1.00 85.19 200 VAL A N 1
ATOM 1539 C CA . VAL A 1 200 ? 3.201 -8.253 4.669 1.00 85.19 200 VAL A CA 1
ATOM 1540 C C . VAL A 1 200 ? 4.503 -8.863 4.164 1.00 85.19 200 VAL A C 1
ATOM 1542 O O . VAL A 1 200 ? 5.415 -9.113 4.950 1.00 85.19 200 VAL A O 1
ATOM 1545 N N . ALA A 1 201 ? 4.592 -9.142 2.865 1.00 85.06 201 ALA A N 1
ATOM 1546 C CA . ALA A 1 201 ? 5.841 -9.590 2.258 1.00 85.06 201 ALA A CA 1
ATOM 1547 C C . ALA A 1 201 ? 5.950 -9.171 0.794 1.00 85.06 201 ALA A C 1
ATOM 1549 O O . ALA A 1 201 ? 4.956 -9.021 0.078 1.00 85.06 201 ALA A O 1
ATOM 1550 N N . GLU A 1 202 ? 7.194 -9.058 0.349 1.00 84.69 202 GLU A N 1
ATOM 1551 C CA . GLU A 1 202 ? 7.560 -8.866 -1.046 1.00 84.69 202 GLU A CA 1
ATOM 1552 C C . GLU A 1 202 ? 7.604 -10.230 -1.742 1.00 84.69 202 GLU A C 1
ATOM 1554 O O . GLU A 1 202 ? 8.407 -11.093 -1.391 1.00 84.69 202 GLU A O 1
ATOM 1559 N N . LEU A 1 203 ? 6.721 -10.447 -2.720 1.00 82.88 203 LEU A N 1
ATOM 1560 C CA . LEU A 1 203 ? 6.679 -11.686 -3.506 1.00 82.88 203 LEU A CA 1
ATOM 1561 C C . LEU A 1 203 ? 7.604 -11.633 -4.722 1.00 82.88 203 LEU A C 1
ATOM 1563 O O . LEU A 1 203 ? 8.100 -12.660 -5.184 1.00 82.88 203 LEU A O 1
ATOM 1567 N N . ARG A 1 204 ? 7.824 -10.439 -5.273 1.00 81.12 204 ARG A N 1
ATOM 1568 C CA . ARG A 1 204 ? 8.749 -10.226 -6.383 1.00 81.12 204 ARG A CA 1
ATOM 1569 C C . ARG A 1 204 ? 9.421 -8.879 -6.198 1.00 81.12 204 ARG A C 1
ATOM 1571 O O . ARG A 1 204 ? 8.835 -7.855 -6.522 1.00 81.12 204 ARG A O 1
ATOM 1578 N N . ASP A 1 205 ? 10.660 -8.919 -5.724 1.00 83.50 205 ASP A N 1
ATOM 1579 C CA . ASP A 1 205 ? 11.478 -7.732 -5.452 1.00 83.50 205 ASP A CA 1
ATOM 1580 C C . ASP A 1 205 ? 11.603 -6.809 -6.680 1.00 83.50 205 ASP A C 1
ATOM 1582 O O . ASP A 1 205 ? 11.318 -5.620 -6.611 1.00 83.50 205 ASP A O 1
ATOM 1586 N N . VAL A 1 206 ? 11.874 -7.380 -7.858 1.00 84.19 206 VAL A N 1
ATOM 1587 C CA . VAL A 1 206 ? 11.958 -6.636 -9.136 1.00 84.19 206 VAL A CA 1
ATOM 1588 C C . VAL A 1 206 ? 10.573 -6.227 -9.685 1.00 84.19 206 VAL A C 1
ATOM 1590 O O . VAL A 1 206 ? 10.446 -5.690 -10.779 1.00 84.19 206 VAL A O 1
ATOM 1593 N N . GLY A 1 207 ? 9.492 -6.539 -8.966 1.00 81.00 207 GLY A N 1
ATOM 1594 C CA . GLY A 1 207 ? 8.113 -6.260 -9.372 1.00 81.00 207 GLY A CA 1
ATOM 1595 C C . GLY A 1 207 ? 7.659 -4.823 -9.128 1.00 81.00 207 GLY A C 1
ATOM 1596 O O . GLY A 1 207 ? 6.534 -4.476 -9.500 1.00 81.00 207 GLY A O 1
ATOM 1597 N N . GLY A 1 208 ? 8.504 -3.993 -8.520 1.00 85.38 208 GLY A N 1
ATOM 1598 C CA . GLY A 1 208 ? 8.237 -2.577 -8.345 1.00 85.38 208 GLY A CA 1
ATOM 1599 C C . GLY A 1 208 ? 9.511 -1.755 -8.256 1.00 85.38 208 GLY A C 1
ATOM 1600 O O . GLY A 1 208 ? 10.545 -2.237 -7.817 1.00 85.38 208 GLY A O 1
ATOM 1601 N N . VAL A 1 209 ? 9.414 -0.502 -8.682 1.00 86.00 209 VAL A N 1
ATOM 1602 C CA . VAL A 1 209 ? 10.498 0.475 -8.662 1.00 86.00 209 VAL A CA 1
ATOM 1603 C C . VAL A 1 209 ? 10.121 1.575 -7.674 1.00 86.00 209 VAL A C 1
ATOM 1605 O O . VAL A 1 209 ? 9.144 2.298 -7.917 1.00 86.00 209 VAL A O 1
ATOM 1608 N N . PRO A 1 210 ? 10.855 1.722 -6.559 1.00 87.31 210 PRO A N 1
ATOM 1609 C CA . PRO A 1 210 ? 10.638 2.830 -5.649 1.00 87.31 210 PRO A CA 1
ATOM 1610 C C . PRO A 1 210 ? 11.195 4.135 -6.204 1.00 87.31 210 PRO A C 1
ATOM 1612 O O . PRO A 1 210 ? 12.249 4.182 -6.841 1.00 87.31 210 PRO A O 1
ATOM 1615 N N . ILE A 1 211 ? 10.488 5.226 -5.930 1.00 87.06 211 ILE A N 1
ATOM 1616 C CA . ILE A 1 211 ? 10.829 6.567 -6.398 1.00 87.06 211 ILE A CA 1
ATOM 1617 C C . ILE A 1 211 ? 10.680 7.545 -5.240 1.00 87.06 211 ILE A C 1
ATOM 1619 O O . ILE A 1 211 ? 9.638 7.598 -4.582 1.00 87.06 211 ILE A O 1
ATOM 1623 N N . TYR A 1 212 ? 11.704 8.365 -5.022 1.00 86.81 212 TYR A N 1
ATOM 1624 C CA . TYR A 1 212 ? 11.624 9.447 -4.052 1.00 86.81 212 TYR A CA 1
ATOM 1625 C C . TYR A 1 212 ? 10.595 10.490 -4.462 1.00 86.81 212 TYR A C 1
ATOM 1627 O O . TYR A 1 212 ? 10.508 10.885 -5.628 1.00 86.81 212 TYR A O 1
ATOM 1635 N N . THR A 1 213 ? 9.838 10.969 -3.487 1.00 81.56 213 THR A N 1
ATOM 1636 C CA . THR A 1 213 ? 8.919 12.082 -3.675 1.00 81.56 213 THR A CA 1
ATOM 1637 C C . THR A 1 213 ? 9.425 13.350 -2.999 1.00 81.56 213 THR A C 1
ATOM 1639 O O . THR A 1 213 ? 10.383 13.345 -2.223 1.00 81.56 213 THR A O 1
ATOM 1642 N N . ARG A 1 214 ? 8.791 14.474 -3.329 1.00 80.19 214 ARG A N 1
ATOM 1643 C CA . ARG A 1 214 ? 9.044 15.764 -2.691 1.00 80.19 214 ARG A CA 1
ATOM 1644 C C . ARG A 1 214 ? 8.323 15.827 -1.342 1.00 80.19 214 ARG A C 1
ATOM 1646 O O . ARG A 1 214 ? 7.283 15.202 -1.164 1.00 80.19 214 ARG A O 1
ATOM 1653 N N . LEU A 1 215 ? 8.825 16.645 -0.414 1.00 73.75 215 LEU A N 1
ATOM 1654 C CA . LEU A 1 215 ? 8.100 16.965 0.815 1.00 73.75 215 LEU A CA 1
ATOM 1655 C C . LEU A 1 215 ? 6.705 17.528 0.489 1.00 73.75 215 LEU A C 1
ATOM 1657 O O . LEU A 1 215 ? 6.577 18.520 -0.246 1.00 73.75 215 LEU A O 1
ATOM 1661 N N . SER A 1 216 ? 5.678 16.882 1.040 1.00 56.84 216 SER A N 1
ATOM 1662 C CA . SER A 1 216 ? 4.282 17.320 0.974 1.00 56.84 216 SER A CA 1
ATOM 1663 C C . SER A 1 216 ? 4.021 18.548 1.831 1.00 56.84 216 SER A C 1
ATOM 1665 O O . SER A 1 216 ? 4.435 18.510 3.012 1.00 56.84 216 SER A O 1
#

Sequence (216 aa):
EGVQKNPFNTAAITLTIDQYFEAPVTVDYMTRRQSQVDVVSKAQNESAYALSKKIDSTLCDLFSSLNGATIRGVDGSAWTDNILIAAVEELDEADIPEENRCWVSDPSVKADIMKIDKFTRNDYFAGDAVVTGMFRKDIYGGPLLITNNLTAVSSGTGSYGVYMHRDALAIAIQENLDVDRVDQPLKHQLVINTTALWGVAELRDVGGVPIYTRLS

Secondary structure (DSSP, 8-state):
------S----PPP----EEEE--EEEEHHHHHH-SS-HHHHHHHHHHHHHHHHHHHHHHHGGGTTGGG--BS-TT----HHHHHHHHHHHHHTT--STTEEEEE-HHHHHHHTTSHHHH-GGGSTT----SSS-SS-BTTB-EEE-S-PPBPTTSS-BEEEEEEGGGEEEEEEEEEEEEEEEEGGGTEEEEEEEEEEEEEES-GGGEEEEE----